Protein AF-A0A925V7R4-F1 (afdb_monomer)

Mean predicted aligned error: 18.96 Å

Sequence (229 aa):
MVDRDAELDADLDRADALRTGLAALGEPEPLRSDDLLRAEGTLRAFQGARRRRTKLRAAWMGSVSAVAAVLVLGWWSLSRVQVLSIEVSEGVLELQQDRLALGDAVPTGEWIDIAEGRACMRIAARDLCGERGTRLRFDASGGLELAHGRVRMDDGLRLTTVLGTIAADRGALDLEIDELGTVTVHEGSATLHGAATDTELGHGTHVLAPPQLGRQEGLDVDAVQPVLE

pLDDT: mean 71.7, std 17.2, range [34.28, 95.56]

Radius of gyration: 42.66 Å; Cα contacts (8 Å, |Δi|>4): 357; chains: 1; bounding box: 72×69×117 Å

Nearest PDB structures (foldseek):
  3c5o-assembly1_A  TM=2.473E-01  e=6.358E+00  Rhodopseudomonas palustris CGA009
  4pux-assembly1_A  TM=1.876E-01  e=4.648E+00  Acinetobacter baumannii AYE
  3c5o-assembly1_D  TM=2.150E-01  e=9.653E+00  Rhodopseudomonas palustris CGA009

Solvent-accessible surface area (backbone atoms only — not comparable to full-atom values): 12838 Å² total; per-residue (Å²): 134,80,66,63,66,62,57,51,52,55,50,50,54,52,51,49,53,51,51,52,55,55,64,70,66,55,80,80,75,80,79,51,71,69,58,53,53,51,53,53,52,52,51,54,51,52,55,56,54,53,60,55,58,51,54,56,50,51,53,51,52,49,51,54,51,50,52,50,50,50,49,52,53,48,49,56,53,52,69,70,57,69,74,69,68,32,27,30,72,38,52,43,42,35,44,93,88,46,74,45,50,68,67,35,75,62,69,65,70,46,70,34,37,24,77,53,66,53,28,28,33,31,48,87,92,35,50,38,32,33,32,51,68,15,31,36,30,32,40,90,87,71,45,36,35,45,70,28,32,37,38,37,35,34,57,84,50,53,40,34,41,98,68,30,38,36,32,39,74,56,51,52,27,30,35,31,30,43,92,82,47,37,38,32,28,77,38,48,34,30,39,34,46,35,95,87,53,76,42,83,43,54,68,45,78,44,83,50,77,69,82,76,80,78,78,92,73,89,78,95,71,94,73,91,74,85,86,80,133

Structure (mmCIF, N/CA/C/O backbone):
data_AF-A0A925V7R4-F1
#
_entry.id   AF-A0A925V7R4-F1
#
loop_
_atom_site.group_PDB
_atom_site.id
_atom_site.type_symbol
_atom_site.label_atom_id
_atom_site.label_alt_id
_atom_site.label_comp_id
_atom_site.label_asym_id
_atom_site.label_entity_id
_atom_site.label_seq_id
_atom_site.pdbx_PDB_ins_code
_atom_site.Cartn_x
_atom_site.Cartn_y
_atom_site.Cartn_z
_atom_site.occupancy
_atom_site.B_iso_or_equiv
_atom_site.auth_seq_id
_atom_site.auth_comp_id
_atom_site.auth_asym_id
_atom_site.auth_atom_id
_atom_site.pdbx_PDB_model_num
ATOM 1 N N . MET A 1 1 ? 45.892 -50.737 -69.569 1.00 54.31 1 MET A N 1
ATOM 2 C CA . MET A 1 1 ? 47.148 -49.991 -69.770 1.00 54.31 1 MET A CA 1
ATOM 3 C C . MET A 1 1 ? 46.795 -48.879 -70.733 1.00 54.31 1 MET A C 1
ATOM 5 O O . MET A 1 1 ? 46.516 -49.187 -71.880 1.00 54.31 1 MET A O 1
ATOM 9 N N . VAL A 1 2 ? 46.595 -47.659 -70.233 1.00 53.38 2 VAL A N 1
ATOM 10 C CA . VAL A 1 2 ? 46.318 -46.498 -71.092 1.00 53.38 2 VAL A CA 1
ATOM 11 C C . VAL A 1 2 ? 47.667 -46.010 -71.609 1.00 53.38 2 VAL A C 1
ATOM 13 O O . VAL A 1 2 ? 48.612 -45.925 -70.823 1.00 53.38 2 VAL A O 1
ATOM 16 N N . ASP A 1 3 ? 47.751 -45.807 -72.922 1.00 61.59 3 ASP A N 1
ATOM 17 C CA . ASP A 1 3 ? 48.968 -45.458 -73.656 1.00 61.59 3 ASP A CA 1
ATOM 18 C C . ASP A 1 3 ? 49.400 -44.040 -73.271 1.00 61.59 3 ASP A C 1
ATOM 20 O O . ASP A 1 3 ? 48.934 -43.041 -73.815 1.00 61.59 3 ASP A O 1
ATOM 24 N N . ARG A 1 4 ? 50.234 -43.965 -72.234 1.00 61.88 4 ARG A N 1
ATOM 25 C CA . ARG A 1 4 ? 50.684 -42.723 -71.592 1.00 61.88 4 ARG A CA 1
ATOM 26 C C . ARG A 1 4 ? 51.437 -41.804 -72.557 1.00 61.88 4 ARG A C 1
ATOM 28 O O . ARG A 1 4 ? 51.489 -40.599 -72.334 1.00 61.88 4 ARG A O 1
ATOM 35 N N . ASP A 1 5 ? 51.958 -42.377 -73.633 1.00 66.94 5 ASP A N 1
ATOM 36 C CA . ASP A 1 5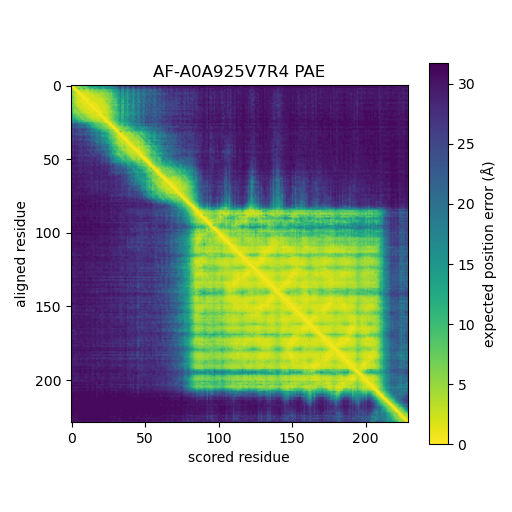 ? 52.672 -41.658 -74.679 1.00 66.94 5 ASP A CA 1
ATOM 37 C C . ASP A 1 5 ? 51.700 -40.849 -75.561 1.00 66.94 5 ASP A C 1
ATOM 39 O O . ASP A 1 5 ? 51.992 -39.710 -75.908 1.00 66.94 5 ASP A O 1
ATOM 43 N N . ALA A 1 6 ? 50.480 -41.348 -75.806 1.00 70.31 6 ALA A N 1
ATOM 44 C CA . ALA A 1 6 ? 49.476 -40.636 -76.604 1.00 70.31 6 ALA A CA 1
ATOM 45 C C . ALA A 1 6 ? 48.862 -39.425 -75.873 1.00 70.31 6 ALA A C 1
ATOM 47 O O . ALA A 1 6 ? 48.447 -38.454 -76.505 1.00 70.31 6 ALA A O 1
ATOM 48 N N . GLU A 1 7 ? 48.792 -39.473 -74.541 1.00 69.44 7 GLU A N 1
ATOM 49 C CA . GLU A 1 7 ? 48.304 -38.355 -73.722 1.00 69.44 7 GLU A CA 1
ATOM 50 C C . GLU A 1 7 ? 49.362 -37.245 -73.610 1.00 69.44 7 GLU A C 1
ATOM 52 O O . GLU A 1 7 ? 49.024 -36.062 -73.657 1.00 69.44 7 GLU A O 1
ATOM 57 N N . LEU A 1 8 ? 50.646 -37.621 -73.553 1.00 75.25 8 LEU A N 1
ATOM 58 C CA . LEU A 1 8 ? 51.758 -36.674 -73.518 1.00 75.25 8 LEU A CA 1
ATOM 59 C C . LEU A 1 8 ? 51.904 -35.904 -74.838 1.00 75.25 8 LEU A C 1
ATOM 61 O O . LEU A 1 8 ? 52.101 -34.688 -74.810 1.00 75.25 8 LEU A O 1
ATOM 65 N N . ASP A 1 9 ? 51.749 -36.579 -75.978 1.00 80.19 9 ASP A N 1
ATOM 66 C CA . ASP A 1 9 ? 51.808 -35.932 -77.294 1.00 80.19 9 ASP A CA 1
ATOM 67 C C . ASP A 1 9 ? 50.653 -34.931 -77.484 1.00 80.19 9 ASP A C 1
ATOM 69 O O . ASP A 1 9 ? 50.863 -33.804 -77.935 1.00 80.19 9 ASP A O 1
ATOM 73 N N . ALA A 1 10 ? 49.441 -35.281 -77.035 1.00 74.38 10 ALA A N 1
ATOM 74 C CA . ALA A 1 10 ? 48.281 -34.392 -77.115 1.00 74.38 10 ALA A CA 1
ATOM 75 C C . ALA A 1 10 ? 48.423 -33.123 -76.251 1.00 74.38 10 ALA A C 1
ATOM 77 O O . ALA A 1 10 ? 47.910 -32.058 -76.615 1.00 74.38 10 ALA A O 1
ATOM 78 N N . ASP A 1 11 ? 49.103 -33.216 -75.107 1.00 78.38 11 ASP A N 1
ATOM 79 C CA . ASP A 1 11 ? 49.365 -32.063 -74.243 1.00 78.38 11 ASP A CA 1
ATOM 80 C C . ASP A 1 11 ? 50.496 -31.175 -74.777 1.00 78.38 11 ASP A C 1
ATOM 82 O O . ASP A 1 11 ? 50.415 -29.948 -74.652 1.00 78.38 11 ASP A O 1
ATOM 86 N N . LEU A 1 12 ? 51.505 -31.760 -75.430 1.00 78.31 12 LEU A N 1
ATOM 87 C CA . LEU A 1 12 ? 52.562 -31.007 -76.107 1.00 78.31 12 LEU A CA 1
ATOM 88 C C . LEU A 1 12 ? 52.014 -30.215 -77.299 1.00 78.31 12 LEU A C 1
ATOM 90 O O . LEU A 1 12 ? 52.288 -29.018 -77.399 1.00 78.31 1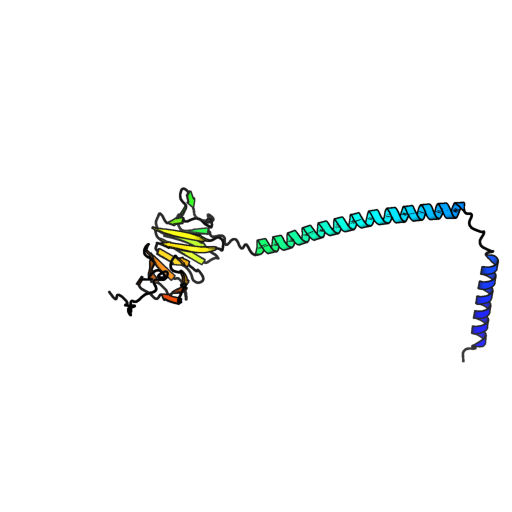2 LEU A O 1
ATOM 94 N N . ASP A 1 13 ? 51.155 -30.820 -78.120 1.00 81.25 13 ASP A N 1
ATOM 95 C CA . ASP A 1 13 ? 50.493 -30.130 -79.235 1.00 81.25 13 ASP A CA 1
ATOM 96 C C . ASP A 1 13 ? 49.614 -28.966 -78.749 1.00 81.25 13 ASP A C 1
ATOM 98 O O . ASP A 1 13 ? 49.559 -27.891 -79.356 1.00 81.25 13 ASP A O 1
ATOM 102 N N . ARG A 1 14 ? 48.942 -29.145 -77.605 1.00 77.12 14 ARG A N 1
ATOM 103 C CA . ARG A 1 14 ? 48.102 -28.106 -76.998 1.00 77.12 14 ARG A CA 1
ATOM 104 C C . ARG A 1 14 ? 48.943 -26.960 -76.427 1.00 77.12 14 ARG A C 1
ATOM 106 O O . ARG A 1 14 ? 48.551 -25.798 -76.553 1.00 77.12 14 ARG A O 1
ATOM 113 N N . ALA A 1 15 ? 50.096 -27.263 -75.830 1.00 74.19 15 ALA A N 1
ATOM 114 C CA . ALA A 1 15 ? 51.036 -26.257 -75.345 1.00 74.19 15 ALA A CA 1
ATOM 115 C C . ALA A 1 15 ? 51.650 -25.448 -76.496 1.00 74.19 15 ALA A C 1
ATOM 117 O O . ALA A 1 15 ? 51.766 -24.223 -76.388 1.00 74.19 15 ALA A O 1
ATOM 118 N N . ASP A 1 16 ? 51.982 -26.101 -77.610 1.00 79.12 16 ASP A N 1
ATOM 119 C CA . ASP A 1 16 ? 52.568 -25.421 -78.763 1.00 79.12 16 ASP A CA 1
ATOM 120 C C . ASP A 1 16 ? 51.531 -24.544 -79.479 1.00 79.12 16 ASP A C 1
ATOM 122 O O . ASP A 1 16 ? 51.807 -23.381 -79.771 1.00 79.12 16 ASP A O 1
ATOM 126 N N . ALA A 1 17 ? 50.281 -25.007 -79.607 1.00 72.88 17 ALA A N 1
ATOM 127 C CA . ALA A 1 17 ? 49.178 -24.189 -80.115 1.00 72.88 17 ALA A CA 1
ATOM 128 C C . ALA A 1 17 ? 48.929 -22.924 -79.265 1.00 72.88 17 ALA A C 1
ATOM 130 O O . ALA A 1 17 ? 48.697 -21.840 -79.809 1.00 72.88 17 ALA A O 1
ATOM 131 N N . LEU A 1 18 ? 49.021 -23.029 -77.932 1.00 70.75 18 LEU A N 1
ATOM 132 C CA . LEU A 1 18 ? 48.919 -21.876 -77.028 1.00 70.75 18 LEU A CA 1
ATOM 133 C C . LEU A 1 18 ? 50.101 -20.918 -77.194 1.00 70.75 18 LEU A C 1
ATOM 135 O O . LEU A 1 18 ? 49.909 -19.701 -77.222 1.00 70.75 18 LEU A O 1
ATOM 139 N N . ARG A 1 19 ? 51.315 -21.451 -77.344 1.00 71.94 19 ARG A N 1
ATOM 140 C CA . ARG A 1 19 ? 52.530 -20.660 -77.555 1.00 71.94 19 ARG A CA 1
ATOM 141 C C . ARG A 1 19 ? 52.496 -19.918 -78.892 1.00 71.94 19 ARG A C 1
ATOM 143 O O . ARG A 1 19 ? 52.836 -18.737 -78.933 1.00 71.94 19 ARG A O 1
ATOM 150 N N . THR A 1 20 ? 52.048 -20.562 -79.967 1.00 73.69 20 THR A N 1
ATOM 151 C CA . THR A 1 20 ? 51.865 -19.916 -81.274 1.00 73.69 20 THR A CA 1
ATOM 152 C C . THR A 1 20 ? 50.747 -18.871 -81.228 1.00 73.69 20 THR A C 1
ATOM 154 O O . THR A 1 20 ? 50.919 -17.780 -81.768 1.00 73.69 20 THR A O 1
ATOM 157 N N . GLY A 1 21 ? 49.641 -19.148 -80.525 1.00 61.84 21 GLY A N 1
ATOM 158 C CA . GLY A 1 21 ? 48.560 -18.182 -80.302 1.00 61.84 21 GLY A CA 1
ATOM 159 C C . GLY A 1 21 ? 49.012 -16.937 -79.528 1.00 61.84 21 GLY A C 1
ATOM 160 O O . GLY A 1 21 ? 48.639 -15.825 -79.888 1.00 61.84 21 GLY A O 1
ATOM 161 N N . LEU A 1 22 ? 49.875 -17.103 -78.520 1.00 62.47 22 LEU A N 1
ATOM 162 C CA . LEU A 1 22 ? 50.489 -16.002 -77.768 1.00 62.47 22 LEU A CA 1
ATOM 163 C C . LEU A 1 22 ? 51.500 -15.205 -78.600 1.00 62.47 22 LEU A C 1
ATOM 165 O O . LEU A 1 22 ? 51.515 -13.981 -78.518 1.00 62.47 22 LEU A O 1
ATOM 169 N N . ALA A 1 23 ? 52.305 -15.866 -79.435 1.00 64.50 23 ALA A N 1
ATOM 170 C CA . ALA A 1 23 ? 53.240 -15.184 -80.331 1.00 64.50 23 ALA A CA 1
ATOM 171 C C . ALA A 1 23 ? 52.521 -14.371 -81.428 1.00 64.50 23 ALA A C 1
ATOM 173 O O . ALA A 1 23 ? 53.020 -13.332 -81.855 1.00 64.50 23 ALA A O 1
ATOM 174 N N . ALA A 1 24 ? 51.330 -14.809 -81.854 1.00 61.78 24 ALA A N 1
ATOM 175 C CA . ALA A 1 24 ? 50.497 -14.097 -82.823 1.00 61.78 24 ALA A CA 1
ATOM 176 C C . ALA A 1 24 ? 49.807 -12.844 -82.249 1.00 61.78 24 ALA A C 1
ATOM 178 O O . ALA A 1 24 ? 49.382 -11.986 -83.021 1.00 61.78 24 ALA A O 1
ATOM 179 N N . LEU A 1 25 ? 49.709 -12.709 -80.918 1.00 58.12 25 LEU A N 1
ATOM 180 C CA . LEU A 1 25 ? 49.104 -11.542 -80.260 1.00 58.12 25 LEU A CA 1
ATOM 181 C C . LEU A 1 25 ? 50.006 -10.294 -80.261 1.00 58.12 25 LEU A C 1
ATOM 183 O O . LEU A 1 25 ? 49.546 -9.230 -79.851 1.00 58.12 25 LEU A O 1
ATOM 187 N N . GLY A 1 26 ? 51.238 -10.403 -80.775 1.00 60.66 26 GLY A N 1
ATOM 188 C CA . GLY A 1 26 ? 52.190 -9.296 -80.867 1.00 60.66 26 GLY A CA 1
ATOM 189 C C . GLY A 1 26 ? 52.658 -8.791 -79.500 1.00 60.66 26 GLY A C 1
ATOM 190 O O . GLY A 1 26 ? 52.106 -9.130 -78.453 1.00 60.66 26 GLY A O 1
ATOM 191 N N . GLU A 1 27 ? 53.710 -7.974 -79.487 1.00 55.53 27 GLU A N 1
ATOM 192 C CA . GLU A 1 27 ? 54.055 -7.239 -78.271 1.00 55.53 27 GLU A CA 1
ATOM 193 C C . GLU A 1 27 ? 52.970 -6.181 -78.008 1.00 55.53 27 GLU A C 1
ATOM 195 O O . GLU A 1 27 ? 52.579 -5.476 -78.945 1.00 55.53 27 GLU A O 1
ATOM 200 N N . PRO A 1 28 ? 52.451 -6.059 -76.770 1.00 56.94 28 PRO A N 1
ATOM 201 C CA . PRO A 1 28 ? 51.457 -5.044 -76.459 1.00 56.94 28 PRO A CA 1
ATOM 202 C C . PRO A 1 28 ? 52.050 -3.664 -76.741 1.00 56.94 28 PRO A C 1
ATOM 204 O O . PRO A 1 28 ? 53.098 -3.306 -76.199 1.00 56.94 28 PRO A O 1
ATOM 207 N N . GLU A 1 29 ? 51.377 -2.899 -77.601 1.00 56.47 29 GLU A N 1
ATOM 208 C CA . GLU A 1 29 ? 51.783 -1.542 -77.956 1.00 56.47 29 GLU A CA 1
ATOM 209 C C . GLU A 1 29 ? 51.977 -0.722 -76.666 1.00 56.47 29 GLU A C 1
ATOM 211 O O . GLU A 1 29 ? 51.106 -0.756 -75.785 1.00 56.47 29 GLU A O 1
ATOM 216 N N . PRO A 1 30 ? 53.122 -0.032 -76.487 1.00 55.16 30 PRO A N 1
ATOM 217 C CA . PRO A 1 30 ? 53.403 0.681 -75.252 1.00 55.16 30 PRO A CA 1
ATOM 218 C C . PRO A 1 30 ? 52.311 1.723 -75.007 1.00 55.16 30 PRO A C 1
ATOM 220 O O . PRO A 1 30 ? 52.107 2.640 -75.805 1.00 55.16 30 PRO A O 1
ATOM 223 N N . LEU A 1 31 ? 51.602 1.559 -73.888 1.00 53.62 31 LEU A N 1
ATOM 224 C CA . LEU A 1 31 ? 50.536 2.457 -73.458 1.00 53.62 31 LEU A CA 1
ATOM 225 C C . LEU A 1 31 ? 51.065 3.892 -73.428 1.00 53.62 31 LEU A C 1
ATOM 227 O O . LEU A 1 31 ? 52.027 4.203 -72.719 1.00 53.62 31 LEU A O 1
ATOM 231 N N . ARG A 1 32 ? 50.435 4.772 -74.210 1.00 61.72 32 ARG A N 1
ATOM 232 C CA . ARG A 1 32 ? 50.803 6.187 -74.270 1.00 61.72 32 ARG A CA 1
ATOM 233 C C . ARG A 1 32 ? 50.613 6.817 -72.889 1.00 61.72 32 ARG A C 1
ATOM 235 O O . ARG A 1 32 ? 49.635 6.543 -72.194 1.00 61.72 32 ARG A O 1
ATOM 242 N N . SER A 1 33 ? 51.546 7.681 -72.494 1.00 59.84 33 SER A N 1
ATOM 243 C CA . SER A 1 33 ? 51.553 8.363 -71.187 1.00 59.84 33 SER A CA 1
ATOM 244 C C . SER A 1 33 ? 50.232 9.066 -70.866 1.00 59.84 33 SER A C 1
ATOM 246 O O . SER A 1 33 ? 49.813 9.119 -69.710 1.00 59.84 33 SER A O 1
ATOM 248 N N . ASP A 1 34 ? 49.549 9.559 -71.896 1.00 64.31 34 ASP A N 1
ATOM 249 C CA . ASP A 1 34 ? 48.284 10.279 -71.769 1.00 64.31 34 ASP A CA 1
ATOM 250 C C . ASP A 1 34 ? 47.125 9.356 -71.360 1.00 64.31 34 ASP A C 1
ATOM 252 O O . ASP A 1 34 ? 46.235 9.769 -70.610 1.00 64.31 34 ASP A O 1
ATOM 256 N N . ASP A 1 35 ? 47.163 8.087 -71.775 1.00 57.34 35 ASP A N 1
ATOM 257 C CA . ASP A 1 35 ? 46.168 7.079 -71.403 1.00 57.34 35 ASP A CA 1
ATOM 258 C C . ASP A 1 35 ? 46.389 6.583 -69.968 1.00 57.34 35 ASP A C 1
ATOM 260 O O . ASP A 1 35 ? 45.424 6.372 -69.227 1.00 57.34 35 ASP A O 1
ATOM 264 N N . LEU A 1 36 ? 47.652 6.509 -69.527 1.00 56.25 36 LEU A N 1
ATOM 265 C CA . LEU A 1 36 ? 48.006 6.228 -68.132 1.00 56.25 36 LEU A CA 1
ATOM 266 C C . LEU A 1 36 ? 47.516 7.339 -67.192 1.00 56.25 36 LEU A C 1
ATOM 268 O O . LEU A 1 36 ? 46.878 7.048 -66.180 1.00 56.25 36 LEU A O 1
ATOM 272 N N . LEU A 1 37 ? 47.721 8.609 -67.553 1.00 56.78 37 LEU A N 1
ATOM 273 C CA . LEU A 1 37 ? 47.267 9.753 -66.753 1.00 56.78 37 LEU A CA 1
ATOM 274 C C . LEU A 1 37 ? 45.732 9.837 -66.669 1.00 56.78 37 LEU A C 1
ATOM 276 O O . LEU A 1 37 ? 45.179 10.150 -65.608 1.00 56.78 37 LEU A O 1
ATOM 280 N N . ARG A 1 38 ? 45.015 9.498 -67.751 1.00 59.62 38 ARG A N 1
ATOM 281 C CA . ARG A 1 38 ? 43.542 9.398 -67.747 1.00 59.62 38 ARG A CA 1
ATOM 282 C C . ARG A 1 38 ? 43.035 8.244 -66.882 1.00 59.62 38 ARG A C 1
ATOM 284 O O . ARG A 1 38 ? 42.079 8.423 -66.117 1.00 59.62 38 ARG A O 1
ATOM 291 N N . ALA A 1 39 ? 43.662 7.074 -66.970 1.00 57.00 39 ALA A N 1
ATOM 292 C CA . ALA A 1 39 ? 43.308 5.915 -66.154 1.00 57.00 39 ALA A CA 1
ATOM 293 C C . ALA A 1 39 ? 43.543 6.184 -64.655 1.00 57.00 39 ALA A C 1
ATOM 295 O O . ALA A 1 39 ? 42.700 5.863 -63.816 1.00 57.00 39 ALA A O 1
ATOM 296 N N . GLU A 1 40 ? 44.632 6.870 -64.304 1.00 59.69 40 GLU A N 1
ATOM 297 C CA . GLU A 1 40 ? 44.939 7.225 -62.916 1.00 59.69 40 GLU A CA 1
ATOM 298 C C . GLU A 1 40 ? 43.969 8.284 -62.354 1.00 59.69 40 GLU A C 1
ATOM 300 O O . GLU A 1 40 ? 43.517 8.192 -61.205 1.00 59.69 40 GLU A O 1
ATOM 305 N N . GLY A 1 41 ? 43.571 9.257 -63.183 1.00 60.94 41 GLY A N 1
ATOM 306 C CA . GLY A 1 41 ? 42.561 10.261 -62.838 1.00 60.94 41 GLY A CA 1
ATOM 307 C C . GLY A 1 41 ? 41.178 9.654 -62.569 1.00 60.94 41 GLY A C 1
ATOM 308 O O . GLY A 1 41 ? 40.518 10.005 -61.585 1.00 60.94 41 GLY A O 1
ATOM 309 N N . THR A 1 42 ? 40.754 8.690 -63.390 1.00 55.78 42 THR A N 1
ATOM 310 C CA . THR A 1 42 ? 39.470 7.989 -63.208 1.00 55.78 42 THR A CA 1
ATOM 311 C C . THR A 1 42 ? 39.479 7.056 -61.990 1.00 55.78 42 THR A C 1
ATOM 313 O O . THR A 1 42 ? 38.506 7.040 -61.230 1.00 55.78 42 THR A O 1
ATOM 316 N N . LEU A 1 43 ? 40.591 6.367 -61.707 1.00 53.84 43 LEU A N 1
ATOM 317 C CA . LEU A 1 43 ? 40.761 5.553 -60.494 1.00 53.84 43 LEU A CA 1
ATOM 318 C C . LEU A 1 43 ? 40.669 6.385 -59.206 1.00 53.84 43 LEU A C 1
ATOM 320 O O . LEU A 1 43 ? 39.961 5.994 -58.271 1.00 53.84 43 LEU A O 1
ATOM 324 N N . ARG A 1 44 ? 41.312 7.562 -59.155 1.00 57.78 44 ARG A N 1
ATOM 325 C CA . ARG A 1 44 ? 41.214 8.473 -57.996 1.00 57.78 44 ARG A CA 1
ATOM 326 C C . ARG A 1 44 ? 39.789 9.006 -57.801 1.00 57.78 44 ARG A C 1
ATOM 328 O O . ARG A 1 44 ? 39.314 9.067 -56.663 1.00 57.78 44 ARG A O 1
ATOM 335 N N . ALA A 1 45 ? 39.071 9.312 -58.884 1.00 55.72 45 ALA A N 1
ATOM 336 C CA . ALA A 1 45 ? 37.675 9.750 -58.823 1.00 55.72 45 ALA A CA 1
ATOM 337 C C . ALA A 1 45 ? 36.735 8.651 -58.281 1.00 55.72 45 ALA A C 1
ATOM 339 O O . ALA A 1 45 ? 35.906 8.915 -57.402 1.00 55.72 45 ALA A O 1
ATOM 340 N N . PHE A 1 46 ? 36.907 7.397 -58.718 1.00 55.59 46 PHE A N 1
ATOM 341 C CA . PHE A 1 46 ? 36.123 6.261 -58.218 1.00 55.59 46 PHE A CA 1
ATOM 342 C C . PHE A 1 46 ? 36.420 5.933 -56.746 1.00 55.59 46 PHE A C 1
ATOM 344 O O . PHE A 1 46 ? 35.493 5.671 -55.971 1.00 55.59 46 PHE A O 1
ATOM 351 N N . GLN A 1 47 ? 37.683 6.001 -56.314 1.00 56.22 47 GLN A N 1
ATOM 352 C CA . GLN A 1 47 ? 38.050 5.787 -54.908 1.00 56.22 47 GLN A CA 1
ATOM 353 C C . GLN A 1 47 ? 37.494 6.890 -53.988 1.00 56.22 47 GLN A C 1
ATOM 355 O O . GLN A 1 47 ? 37.007 6.595 -52.888 1.00 56.22 47 GLN A O 1
ATOM 360 N N . GLY A 1 48 ? 37.476 8.144 -54.454 1.00 50.03 48 GLY A N 1
ATOM 361 C CA . GLY A 1 48 ? 36.847 9.268 -53.753 1.00 50.03 48 GLY A CA 1
ATOM 362 C C . GLY A 1 48 ? 35.328 9.112 -53.601 1.00 50.03 48 GLY A C 1
ATOM 363 O O . GLY A 1 48 ? 34.784 9.333 -52.514 1.00 50.03 48 GLY A O 1
ATOM 364 N N . ALA A 1 49 ? 34.640 8.649 -54.649 1.00 50.44 49 ALA A N 1
ATOM 365 C CA . ALA A 1 49 ? 33.200 8.385 -54.618 1.00 50.44 49 ALA A CA 1
ATOM 366 C C . ALA A 1 49 ? 32.830 7.202 -53.696 1.00 50.44 49 ALA A C 1
ATOM 368 O O . ALA A 1 49 ? 31.818 7.251 -52.986 1.00 50.44 49 ALA A O 1
ATOM 369 N N . ARG A 1 50 ? 33.675 6.162 -53.635 1.00 47.81 50 ARG A N 1
ATOM 370 C CA . ARG A 1 50 ? 33.457 4.975 -52.788 1.00 47.81 50 ARG A CA 1
ATOM 371 C C . ARG A 1 50 ? 33.568 5.296 -51.291 1.00 47.81 50 ARG A C 1
ATOM 373 O O . ARG A 1 50 ? 32.744 4.818 -50.514 1.00 47.81 50 ARG A O 1
ATOM 380 N N . ARG A 1 51 ? 34.500 6.175 -50.888 1.00 51.34 51 ARG A N 1
ATOM 381 C CA . ARG A 1 51 ? 34.653 6.632 -49.486 1.00 51.34 51 ARG A CA 1
ATOM 382 C C . ARG A 1 51 ? 33.493 7.502 -48.983 1.00 51.34 51 ARG A C 1
ATOM 384 O O . ARG A 1 51 ? 33.220 7.502 -47.785 1.00 51.34 51 ARG A O 1
ATOM 391 N N . ARG A 1 52 ? 32.796 8.235 -49.862 1.00 50.72 52 ARG A N 1
ATOM 392 C CA . ARG A 1 52 ? 31.623 9.046 -49.468 1.00 50.72 52 ARG A CA 1
ATOM 393 C C . ARG A 1 52 ? 30.370 8.191 -49.239 1.00 50.72 52 ARG A C 1
ATOM 395 O O . ARG A 1 52 ? 29.627 8.451 -48.298 1.00 50.72 52 ARG A O 1
ATOM 402 N N . ARG A 1 53 ? 30.162 7.131 -50.033 1.00 50.88 53 ARG A N 1
ATOM 403 C CA . ARG A 1 53 ? 28.990 6.239 -49.899 1.00 50.88 53 ARG A CA 1
ATOM 404 C C . ARG A 1 53 ? 29.039 5.319 -48.670 1.00 50.88 53 ARG A C 1
ATOM 406 O O . ARG A 1 53 ? 27.986 5.004 -48.123 1.00 50.88 53 ARG A O 1
ATOM 413 N N . THR A 1 54 ? 30.219 4.908 -48.202 1.00 46.38 54 THR A N 1
ATOM 414 C CA . THR A 1 54 ? 30.346 4.055 -47.002 1.00 46.38 54 THR A CA 1
ATOM 415 C C . THR A 1 54 ? 30.114 4.820 -45.699 1.00 46.38 54 THR A C 1
ATOM 417 O O . THR A 1 54 ? 29.468 4.289 -44.799 1.00 46.38 54 THR A O 1
ATOM 420 N N . LYS A 1 55 ? 30.545 6.086 -45.612 1.00 46.47 55 LYS A N 1
ATOM 421 C CA . LYS A 1 55 ? 30.312 6.934 -44.427 1.00 46.47 55 LYS A CA 1
ATOM 422 C C . LYS A 1 55 ? 28.828 7.228 -44.190 1.00 46.47 55 LYS A C 1
ATOM 424 O O . LYS A 1 55 ? 28.371 7.158 -43.056 1.00 46.47 55 LYS A O 1
ATOM 429 N N . LEU A 1 56 ? 28.068 7.481 -45.258 1.00 50.38 56 LEU A N 1
ATOM 430 C CA . LEU A 1 56 ? 26.620 7.708 -45.176 1.00 50.38 56 LEU A CA 1
ATOM 431 C C . LEU A 1 56 ? 25.853 6.463 -44.702 1.00 50.38 56 LEU A C 1
ATOM 433 O O . LEU A 1 56 ? 24.938 6.587 -43.895 1.00 50.38 56 LEU A O 1
ATOM 437 N N . ARG A 1 57 ? 26.252 5.264 -45.149 1.00 51.03 57 ARG A N 1
ATOM 438 C CA . ARG A 1 57 ? 25.632 4.002 -44.706 1.00 51.03 57 ARG A CA 1
ATOM 439 C C . ARG A 1 57 ? 25.986 3.641 -43.262 1.00 51.03 57 ARG A C 1
ATOM 441 O O . ARG A 1 57 ? 25.108 3.193 -42.537 1.00 51.03 57 ARG A O 1
ATOM 448 N N . ALA A 1 58 ? 27.226 3.875 -42.831 1.00 51.44 58 ALA A N 1
ATOM 449 C CA . ALA A 1 58 ? 27.638 3.632 -41.448 1.00 51.44 58 ALA A CA 1
ATOM 450 C C . ALA A 1 58 ? 26.933 4.575 -40.456 1.00 51.44 58 ALA A C 1
ATOM 452 O O . ALA A 1 58 ? 26.504 4.131 -39.397 1.00 51.44 58 ALA A O 1
ATOM 453 N N . ALA A 1 59 ? 26.745 5.849 -40.822 1.00 54.25 59 ALA A N 1
ATOM 454 C CA . ALA A 1 59 ? 25.994 6.802 -40.004 1.00 54.25 59 ALA A CA 1
ATOM 455 C C . ALA A 1 59 ? 24.509 6.413 -39.875 1.00 54.25 59 ALA A C 1
ATOM 457 O O . ALA A 1 59 ? 23.956 6.476 -38.781 1.00 54.25 59 ALA A O 1
ATOM 458 N N . TRP A 1 60 ? 23.889 5.945 -40.965 1.00 52.78 60 TRP A N 1
ATOM 459 C CA . TRP A 1 60 ? 22.510 5.443 -40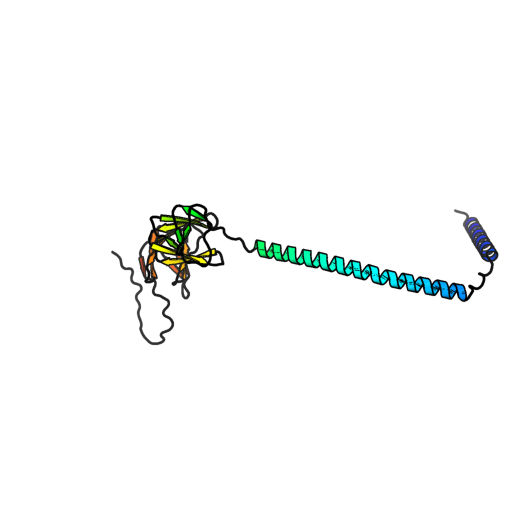.956 1.00 52.78 60 TRP A CA 1
ATOM 460 C C . TRP A 1 60 ? 22.343 4.148 -40.152 1.00 52.78 60 TRP A C 1
ATOM 462 O O . TRP A 1 60 ? 21.378 4.002 -39.413 1.00 52.78 60 TRP A O 1
ATOM 472 N N . MET A 1 61 ? 23.281 3.203 -40.258 1.00 52.72 61 MET A N 1
ATOM 473 C CA . MET A 1 61 ? 23.238 1.984 -39.440 1.00 52.72 61 MET A CA 1
ATOM 474 C C . MET A 1 61 ? 23.493 2.283 -37.956 1.00 52.72 61 MET A C 1
ATOM 476 O O . MET A 1 61 ? 22.862 1.674 -37.093 1.00 52.72 61 MET A O 1
ATOM 480 N N . GLY A 1 62 ? 24.365 3.250 -37.652 1.00 51.12 62 GLY A N 1
ATOM 481 C CA . GLY A 1 62 ? 24.622 3.711 -36.288 1.00 51.12 62 GLY A CA 1
ATOM 482 C C . GLY A 1 62 ? 23.408 4.389 -35.650 1.00 51.12 62 GLY A C 1
ATOM 483 O O . GLY A 1 62 ? 23.079 4.081 -34.507 1.00 51.12 62 GLY A O 1
ATOM 484 N N . SER A 1 63 ? 22.692 5.247 -36.386 1.00 55.06 63 SER A N 1
ATOM 485 C CA . SER A 1 63 ? 21.486 5.908 -35.872 1.00 55.06 63 SER A CA 1
ATOM 486 C C . SER A 1 63 ? 20.333 4.927 -35.652 1.00 55.06 63 SER A C 1
ATOM 488 O O . SER A 1 63 ? 19.700 4.973 -34.602 1.00 55.06 63 SER A O 1
ATOM 490 N N . VAL A 1 64 ? 20.100 3.990 -36.578 1.00 60.22 64 VAL A N 1
ATOM 491 C CA . VAL A 1 64 ? 19.052 2.963 -36.426 1.00 60.22 64 VAL A CA 1
ATOM 492 C C . VAL A 1 64 ? 19.349 2.044 -35.240 1.00 60.22 64 VAL A C 1
ATOM 494 O O . VAL A 1 64 ? 18.448 1.742 -34.464 1.00 60.22 64 VAL A O 1
ATOM 497 N N . SER A 1 65 ? 20.611 1.654 -35.046 1.00 58.41 65 SER A N 1
ATOM 498 C CA . SER A 1 65 ? 21.010 0.814 -33.908 1.00 58.41 65 SER A CA 1
ATOM 499 C C . SER A 1 65 ? 20.901 1.558 -32.576 1.00 58.41 65 SER A C 1
ATOM 501 O O . SER A 1 65 ? 20.475 0.971 -31.587 1.00 58.41 65 SER A O 1
ATOM 503 N N . ALA A 1 66 ? 21.228 2.854 -32.543 1.00 59.50 66 ALA A N 1
ATOM 504 C CA . ALA A 1 66 ? 21.058 3.683 -31.353 1.00 59.50 66 ALA A CA 1
ATOM 505 C C . ALA A 1 66 ? 19.576 3.869 -30.994 1.00 59.50 66 ALA A C 1
ATOM 507 O O . ALA A 1 66 ? 19.209 3.714 -29.835 1.00 59.50 66 ALA A O 1
ATOM 508 N N . VAL A 1 67 ? 18.710 4.124 -31.981 1.00 61.94 67 VAL A N 1
ATOM 509 C CA . VAL A 1 67 ? 17.256 4.219 -31.766 1.00 61.94 67 VAL A CA 1
ATOM 510 C C . VAL A 1 67 ? 16.685 2.876 -31.309 1.00 61.94 67 VAL A C 1
ATOM 512 O O . VAL A 1 67 ? 15.902 2.843 -30.367 1.00 61.94 67 VAL A O 1
ATOM 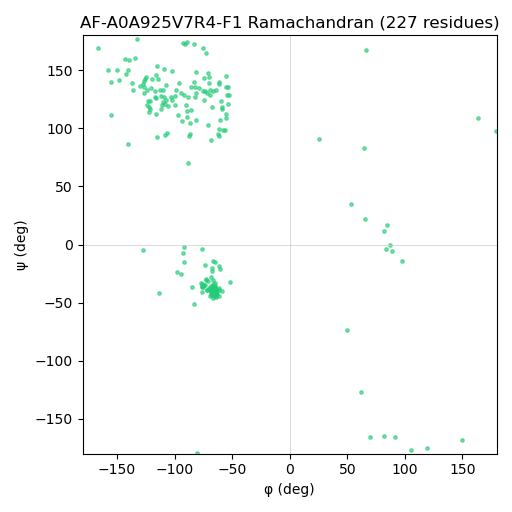515 N N . ALA A 1 68 ? 17.117 1.761 -31.903 1.00 64.50 68 ALA A N 1
ATOM 516 C CA . ALA A 1 68 ? 16.707 0.426 -31.475 1.00 64.50 68 ALA A CA 1
ATOM 517 C C . ALA A 1 68 ? 17.179 0.106 -30.047 1.00 64.50 68 ALA A C 1
ATOM 519 O O . ALA A 1 68 ? 16.402 -0.414 -29.254 1.00 64.50 68 ALA A O 1
ATOM 520 N N . ALA A 1 69 ? 18.413 0.462 -29.683 1.00 62.47 69 ALA A N 1
ATOM 521 C CA . ALA A 1 69 ? 18.927 0.277 -28.328 1.00 62.47 69 ALA A CA 1
ATOM 522 C C . ALA A 1 69 ? 18.183 1.149 -27.304 1.00 62.47 69 ALA A C 1
ATOM 524 O O . ALA A 1 69 ? 17.838 0.656 -26.235 1.00 62.47 69 ALA A O 1
ATOM 525 N N . VAL A 1 70 ? 17.871 2.408 -27.635 1.00 62.75 70 VAL A N 1
ATOM 526 C CA . VAL A 1 70 ? 17.055 3.295 -26.786 1.00 62.75 70 VAL A CA 1
ATOM 527 C C . VAL A 1 70 ? 15.625 2.775 -26.655 1.00 62.75 70 VAL A C 1
ATOM 529 O O . VAL A 1 70 ? 15.067 2.836 -25.568 1.00 62.75 70 VAL A O 1
ATOM 532 N N . LEU A 1 71 ? 15.041 2.208 -27.713 1.00 63.16 71 LEU A N 1
ATOM 533 C CA . LEU A 1 71 ? 13.718 1.585 -27.648 1.00 63.16 71 LEU A CA 1
ATOM 534 C C . LEU A 1 71 ? 13.724 0.308 -26.807 1.00 63.16 71 LEU A C 1
ATOM 536 O O . LEU A 1 71 ? 12.807 0.115 -26.023 1.00 63.16 71 LEU A O 1
ATOM 540 N N . VAL A 1 72 ? 14.750 -0.540 -26.914 1.00 62.16 72 VAL A N 1
ATOM 541 C CA . VAL A 1 72 ? 14.868 -1.763 -26.102 1.00 62.16 72 VAL A CA 1
ATOM 542 C C . VAL A 1 72 ? 15.129 -1.422 -24.635 1.00 62.16 72 VAL A C 1
ATOM 544 O O . VAL A 1 72 ? 14.476 -1.985 -23.761 1.00 62.16 72 VAL A O 1
ATOM 547 N N . LEU A 1 73 ? 16.026 -0.473 -24.351 1.00 56.41 73 LEU A N 1
ATOM 548 C CA . LEU A 1 73 ? 16.296 0.003 -22.990 1.00 56.41 73 LEU A CA 1
ATOM 549 C C . LEU A 1 73 ? 15.096 0.760 -22.406 1.00 56.41 73 LEU A C 1
ATOM 551 O O . LEU A 1 73 ? 14.763 0.565 -21.240 1.00 56.41 73 LEU A O 1
ATOM 555 N N . GLY A 1 74 ? 14.407 1.563 -23.217 1.00 56.12 74 GLY A N 1
ATOM 556 C CA . GLY A 1 74 ? 13.165 2.242 -22.853 1.00 56.12 74 GLY A CA 1
ATOM 557 C C . GLY A 1 74 ? 12.040 1.250 -22.568 1.00 56.12 74 GLY A C 1
ATOM 558 O O . GLY A 1 74 ? 11.383 1.352 -21.541 1.00 56.12 74 GLY A O 1
ATOM 559 N N . TRP A 1 75 ? 11.873 0.224 -23.402 1.00 51.66 75 TRP A N 1
ATOM 560 C CA . TRP A 1 75 ? 10.894 -0.843 -23.189 1.00 51.66 75 TRP A CA 1
ATOM 561 C C . TRP A 1 75 ? 11.192 -1.654 -21.925 1.00 51.66 75 TRP A C 1
ATOM 563 O O . TRP A 1 75 ? 10.283 -1.948 -21.150 1.00 51.66 75 TRP A O 1
ATOM 573 N N . TRP A 1 76 ? 12.463 -1.976 -21.664 1.00 49.59 76 TRP A N 1
ATOM 574 C CA . TRP A 1 76 ? 12.882 -2.628 -20.419 1.00 49.59 76 TRP A CA 1
ATOM 575 C C . TRP A 1 76 ? 12.667 -1.742 -19.187 1.00 49.59 76 TRP A C 1
ATOM 577 O O . TRP A 1 76 ? 12.295 -2.252 -18.133 1.00 49.59 76 TRP A O 1
ATOM 587 N N . SER A 1 77 ? 12.855 -0.427 -19.322 1.00 50.03 77 SER A N 1
ATOM 588 C CA . SER A 1 77 ? 12.559 0.549 -18.270 1.00 50.03 77 SER A CA 1
ATOM 589 C C . SER A 1 77 ? 11.058 0.640 -17.989 1.00 50.03 77 SER A C 1
ATOM 591 O O . SER A 1 77 ? 10.663 0.587 -16.830 1.00 50.03 77 SER A O 1
ATOM 593 N N . LEU A 1 78 ? 10.213 0.720 -19.024 1.00 47.88 78 LEU A N 1
ATOM 594 C CA . LEU A 1 78 ? 8.755 0.748 -18.862 1.00 47.88 78 LEU A CA 1
ATOM 595 C C . LEU A 1 78 ? 8.206 -0.571 -18.304 1.00 47.88 78 LEU A C 1
ATOM 597 O O . LEU A 1 78 ? 7.287 -0.549 -17.500 1.00 47.88 78 LEU A O 1
ATOM 601 N N . SER A 1 79 ? 8.801 -1.714 -18.657 1.00 41.78 79 SER A N 1
ATOM 602 C CA . SER A 1 79 ? 8.369 -3.026 -18.145 1.00 41.78 79 SER A CA 1
ATOM 603 C C . SER A 1 79 ? 8.637 -3.210 -16.645 1.00 41.78 79 SER A C 1
ATOM 605 O O . SER A 1 79 ? 8.031 -4.075 -16.020 1.00 41.78 79 SER A O 1
ATOM 607 N N . ARG A 1 80 ? 9.555 -2.422 -16.064 1.00 43.66 80 ARG A N 1
ATOM 608 C CA . ARG A 1 80 ? 9.826 -2.412 -14.616 1.00 43.66 80 ARG A CA 1
ATOM 609 C C . ARG A 1 80 ? 9.001 -1.386 -13.850 1.00 43.66 80 ARG A C 1
ATOM 611 O O . ARG A 1 80 ? 8.904 -1.499 -12.635 1.00 43.66 80 ARG A O 1
ATOM 618 N N . VAL A 1 81 ? 8.380 -0.436 -14.545 1.00 43.59 81 VAL A N 1
ATOM 619 C CA . VAL A 1 81 ? 7.306 0.381 -13.985 1.00 43.59 81 VAL A CA 1
ATOM 620 C C . VAL A 1 81 ? 6.009 -0.378 -14.244 1.00 43.59 81 VAL A C 1
ATOM 622 O O . VAL A 1 81 ? 5.198 -0.003 -15.086 1.00 43.59 81 VAL A O 1
ATOM 625 N N . GLN A 1 82 ? 5.816 -1.497 -13.543 1.00 45.81 82 GLN A N 1
ATOM 626 C CA . GLN A 1 82 ? 4.450 -1.938 -13.291 1.00 45.81 82 GLN A CA 1
ATOM 627 C C . GLN A 1 82 ? 3.827 -0.821 -12.461 1.00 45.81 82 GLN A C 1
ATOM 629 O O . GLN A 1 82 ? 4.029 -0.754 -11.253 1.00 45.81 82 GLN A O 1
ATOM 634 N N . VAL A 1 83 ? 3.141 0.106 -13.133 1.00 50.59 83 VAL A N 1
ATOM 635 C CA . VAL A 1 83 ? 2.175 0.976 -12.476 1.00 50.59 83 VAL A CA 1
ATOM 636 C C . VAL A 1 83 ? 1.144 0.006 -11.926 1.00 50.59 83 VAL A C 1
ATOM 638 O O . VAL A 1 83 ? 0.280 -0.474 -12.656 1.00 50.59 83 VAL A O 1
ATOM 641 N N . LEU A 1 84 ? 1.323 -0.394 -10.670 1.00 57.84 84 LEU A N 1
ATOM 642 C CA . LEU A 1 84 ? 0.276 -1.006 -9.880 1.00 57.84 84 LEU A CA 1
ATOM 643 C C . LEU A 1 84 ? -0.860 0.010 -9.909 1.00 57.84 84 LEU A C 1
ATOM 645 O O . LEU A 1 84 ? -0.789 1.038 -9.246 1.00 57.84 84 LEU A O 1
ATOM 649 N N . SER A 1 85 ? -1.836 -0.204 -10.790 1.00 64.50 85 SER A N 1
ATOM 650 C CA . SER A 1 85 ? -3.017 0.641 -10.859 1.00 64.50 85 SER A CA 1
ATOM 651 C C . SER A 1 85 ? -3.826 0.337 -9.610 1.00 64.50 85 SER A C 1
ATOM 653 O O . SER A 1 85 ? -4.425 -0.732 -9.487 1.00 64.50 85 SER A O 1
ATOM 655 N N . ILE A 1 86 ? -3.737 1.244 -8.645 1.00 75.94 86 ILE A N 1
ATOM 656 C CA . ILE A 1 86 ? -4.513 1.191 -7.416 1.00 75.94 86 ILE A CA 1
ATOM 657 C C . ILE A 1 86 ? -5.833 1.869 -7.732 1.00 75.94 86 ILE A C 1
ATOM 659 O O . ILE A 1 86 ? -5.856 3.049 -8.075 1.00 75.94 86 ILE A O 1
ATOM 663 N N . GLU A 1 87 ? -6.911 1.102 -7.675 1.00 83.19 87 GLU A N 1
ATOM 664 C CA . GLU A 1 87 ? -8.248 1.569 -8.035 1.00 83.19 87 GLU A CA 1
ATOM 665 C C . GLU A 1 87 ? -9.143 1.568 -6.803 1.00 83.19 87 GLU A C 1
ATOM 667 O O . GLU A 1 87 ? -9.083 0.644 -5.988 1.00 83.19 87 GLU A O 1
ATOM 672 N N . VAL A 1 88 ? -10.022 2.562 -6.689 1.00 77.69 88 VAL A N 1
ATOM 673 C CA . VAL A 1 88 ? -11.102 2.526 -5.696 1.00 77.69 88 VAL A CA 1
ATOM 674 C C . VAL A 1 88 ? -12.087 1.423 -6.082 1.00 77.69 88 VAL A C 1
ATOM 676 O O . VAL A 1 88 ? -12.686 1.474 -7.158 1.00 77.69 88 VAL A O 1
ATOM 679 N N . SER A 1 89 ? -12.250 0.414 -5.225 1.00 81.81 89 SER A N 1
ATOM 680 C CA . SER A 1 89 ? -13.176 -0.707 -5.434 1.00 81.81 89 SER A CA 1
ATOM 681 C C . SER A 1 89 ? -14.508 -0.531 -4.706 1.00 81.81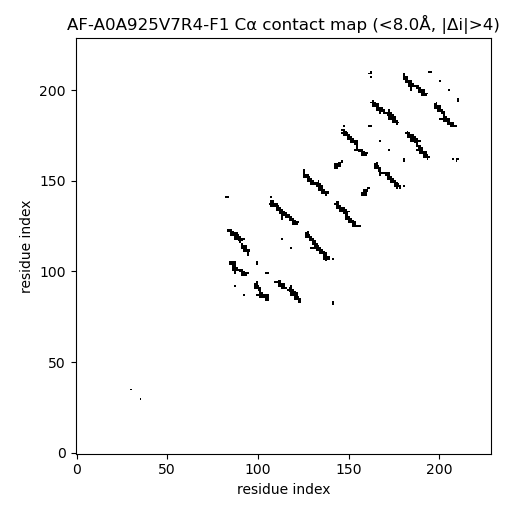 89 SER A C 1
ATOM 683 O O . SER A 1 89 ? -15.509 -1.093 -5.147 1.00 81.81 89 SER A O 1
ATOM 685 N N . GLU A 1 90 ? -14.546 0.269 -3.638 1.00 81.94 90 GLU A N 1
ATOM 686 C CA . GLU A 1 90 ? -15.766 0.597 -2.897 1.00 81.94 90 GLU A CA 1
ATOM 687 C C . GLU A 1 90 ? -15.600 1.907 -2.107 1.00 81.94 90 GLU A C 1
ATOM 689 O O . GLU A 1 90 ? -14.508 2.217 -1.633 1.00 81.94 90 GLU A O 1
ATOM 694 N N . GLY A 1 91 ? -16.691 2.648 -1.902 1.00 76.69 91 GLY A N 1
ATOM 695 C CA . GLY A 1 91 ? -16.717 3.834 -1.040 1.00 76.69 91 GLY A CA 1
ATOM 696 C C . GLY A 1 91 ? -16.207 5.116 -1.703 1.00 76.69 91 GLY A C 1
ATOM 697 O O . GLY A 1 91 ? -16.131 5.218 -2.927 1.00 76.69 91 GLY A O 1
ATOM 698 N N . VAL A 1 92 ? -15.925 6.119 -0.870 1.00 71.31 92 VAL A N 1
ATOM 699 C CA . VAL A 1 92 ? -15.429 7.440 -1.282 1.00 71.31 92 VAL A CA 1
ATOM 700 C C . VAL A 1 92 ? -14.158 7.741 -0.499 1.00 71.31 92 VAL A C 1
ATOM 702 O O . VAL A 1 92 ? -14.141 7.615 0.725 1.00 71.31 92 VAL A O 1
ATOM 705 N N . LEU A 1 93 ? -13.107 8.148 -1.207 1.00 72.31 93 LEU A N 1
ATOM 706 C CA . LEU A 1 93 ? -11.856 8.611 -0.609 1.00 72.31 93 LEU A CA 1
ATOM 707 C C . LEU A 1 93 ? -11.745 10.124 -0.788 1.00 72.31 93 LEU A C 1
ATOM 709 O O . LEU A 1 93 ? -12.043 10.638 -1.869 1.00 72.31 93 LEU A O 1
ATOM 713 N N . GLU A 1 94 ? -11.304 10.834 0.249 1.00 73.38 94 GLU A N 1
ATOM 714 C CA . GLU A 1 94 ? -11.029 12.267 0.160 1.00 73.38 94 GLU A CA 1
ATOM 715 C C . GLU A 1 94 ? -9.520 12.508 0.076 1.00 73.38 94 GLU A C 1
ATOM 717 O O . GLU A 1 94 ? -8.730 12.044 0.899 1.00 73.38 94 GLU A O 1
ATOM 722 N N . LEU A 1 95 ? -9.122 13.252 -0.950 1.00 73.94 95 LEU A N 1
ATOM 723 C CA . LEU A 1 95 ? -7.750 13.650 -1.211 1.00 73.94 95 LEU A CA 1
ATOM 724 C C . LEU A 1 95 ? -7.661 15.171 -1.091 1.00 73.94 95 LEU A C 1
ATOM 726 O O . LEU A 1 95 ? -7.911 15.880 -2.060 1.00 73.94 95 LEU A O 1
ATOM 730 N N . GLN A 1 96 ? -7.317 15.676 0.097 1.00 69.81 96 GLN A N 1
ATOM 731 C CA . GLN A 1 96 ? -7.297 17.105 0.462 1.00 69.81 96 GLN A CA 1
ATOM 732 C C . GLN A 1 96 ? -8.577 17.901 0.122 1.00 69.81 96 GLN A C 1
ATOM 734 O O . GLN A 1 96 ? -9.300 18.305 1.028 1.00 69.81 96 GLN A O 1
ATOM 739 N N . GLN A 1 97 ? -8.812 18.203 -1.159 1.00 61.78 97 GLN A N 1
ATOM 740 C CA . GLN A 1 97 ? -9.947 18.969 -1.687 1.00 61.78 97 GLN A CA 1
ATOM 741 C C . GLN A 1 97 ? -10.706 18.254 -2.819 1.00 61.78 97 GLN A C 1
ATOM 743 O O . GLN A 1 97 ? -11.738 18.764 -3.250 1.00 61.78 97 GLN A O 1
ATOM 748 N N . ASP A 1 98 ? -10.236 17.088 -3.270 1.00 71.81 98 ASP A N 1
ATOM 749 C CA . ASP A 1 98 ? -10.895 16.270 -4.288 1.00 71.81 98 ASP A CA 1
ATOM 750 C C . ASP A 1 98 ? -11.487 14.993 -3.681 1.00 71.81 98 ASP A C 1
ATOM 752 O O . ASP A 1 98 ? -11.008 14.461 -2.678 1.00 71.81 98 ASP A O 1
ATOM 756 N N . ARG A 1 99 ? -12.559 14.498 -4.304 1.00 73.50 99 ARG A N 1
ATOM 757 C CA . ARG A 1 99 ? -13.208 13.229 -3.954 1.00 73.50 99 ARG A CA 1
ATOM 758 C C . ARG A 1 99 ? -12.944 12.222 -5.059 1.00 73.50 99 ARG A C 1
ATOM 760 O O . ARG A 1 99 ? -13.308 12.480 -6.204 1.00 73.50 99 ARG A O 1
ATOM 767 N N . LEU A 1 100 ? -12.350 11.087 -4.705 1.00 74.44 100 LEU A N 1
ATOM 768 C CA . LEU A 1 100 ? -12.147 9.972 -5.626 1.00 74.44 100 LEU A CA 1
ATOM 769 C C . LEU A 1 100 ? -13.382 9.073 -5.588 1.00 74.44 100 LEU A C 1
ATOM 771 O O . LEU A 1 100 ? -13.835 8.651 -4.517 1.00 74.44 100 LEU A O 1
ATOM 775 N N . ALA A 1 101 ? -13.934 8.810 -6.765 1.00 73.31 101 ALA A N 1
ATOM 776 C CA . ALA A 1 101 ? -15.067 7.930 -6.967 1.00 73.31 101 ALA A CA 1
ATOM 777 C C . ALA A 1 101 ? -14.610 6.500 -7.292 1.00 73.31 101 ALA A C 1
ATOM 779 O O . ALA A 1 101 ? -13.433 6.201 -7.488 1.00 73.31 101 ALA A O 1
ATOM 780 N N . LEU A 1 102 ? -15.583 5.594 -7.358 1.00 75.69 102 LEU A N 1
ATOM 781 C CA . LEU A 1 102 ? -15.374 4.204 -7.746 1.00 75.69 102 LEU A CA 1
ATOM 782 C C . LEU A 1 102 ? -14.675 4.099 -9.114 1.00 75.69 102 LEU A C 1
ATOM 784 O O . LEU A 1 102 ? -15.160 4.647 -10.103 1.00 75.69 102 LEU A O 1
ATOM 788 N N . GLY A 1 103 ? -13.595 3.319 -9.173 1.00 71.62 103 GLY A N 1
ATOM 789 C CA . GLY A 1 103 ? -12.804 3.095 -10.384 1.00 71.62 103 GLY A CA 1
ATOM 790 C C . GLY A 1 103 ? -11.756 4.172 -10.671 1.00 71.62 103 GLY A C 1
ATOM 791 O O . GLY A 1 103 ? -10.977 4.003 -11.609 1.00 71.62 103 GLY A O 1
ATOM 792 N N . ASP A 1 104 ? -11.696 5.239 -9.871 1.00 77.75 104 ASP A N 1
ATOM 793 C CA . ASP A 1 104 ? -10.643 6.239 -10.009 1.00 77.75 104 ASP A CA 1
ATOM 794 C C . ASP A 1 104 ? -9.293 5.664 -9.573 1.00 77.75 104 ASP A C 1
ATOM 796 O O . ASP A 1 104 ? -9.190 4.863 -8.634 1.00 77.75 104 ASP A O 1
ATOM 800 N N . ALA A 1 105 ? -8.244 6.092 -10.274 1.00 77.81 105 ALA A N 1
ATOM 801 C CA . ALA A 1 105 ? -6.876 5.768 -9.913 1.00 77.81 105 ALA A CA 1
ATOM 802 C C . ALA A 1 105 ? -6.461 6.581 -8.684 1.00 77.81 105 ALA A C 1
ATOM 804 O O . ALA A 1 105 ? -6.624 7.802 -8.644 1.00 77.81 105 ALA A O 1
ATOM 805 N N . VAL A 1 106 ? -5.879 5.905 -7.700 1.00 78.88 106 VAL A N 1
ATOM 806 C CA . VAL A 1 106 ? -5.386 6.546 -6.484 1.00 78.88 106 VAL A CA 1
ATOM 807 C C . VAL A 1 106 ? -3.989 7.134 -6.737 1.00 78.88 106 VAL A C 1
ATOM 809 O O . VAL A 1 106 ? -3.103 6.410 -7.204 1.00 78.88 106 VAL A O 1
ATOM 812 N N . PRO A 1 107 ? -3.750 8.429 -6.451 1.00 76.88 107 PRO A N 1
ATOM 813 C CA . PRO A 1 107 ? -2.446 9.042 -6.676 1.00 76.88 107 PRO A CA 1
ATOM 814 C C . PRO A 1 107 ? -1.395 8.521 -5.688 1.00 76.88 107 PRO A C 1
ATOM 816 O O . PRO A 1 107 ? -1.639 8.375 -4.492 1.00 76.88 107 PRO A O 1
ATOM 819 N N . THR A 1 108 ? -0.185 8.277 -6.191 1.00 82.88 108 THR A N 1
ATOM 820 C CA . THR A 1 108 ? 0.975 7.902 -5.370 1.00 82.88 108 THR A CA 1
ATOM 821 C C . THR A 1 108 ? 1.644 9.139 -4.772 1.00 82.88 108 THR A C 1
ATOM 823 O O . THR A 1 108 ? 1.852 10.131 -5.468 1.00 82.88 108 THR A O 1
ATOM 826 N N . GLY A 1 109 ? 2.076 9.048 -3.519 1.00 81.31 109 GLY A N 1
ATOM 827 C CA . GLY A 1 109 ? 2.865 10.047 -2.796 1.00 81.31 109 GLY A CA 1
ATOM 828 C C . GLY A 1 109 ? 2.048 10.965 -1.889 1.00 81.31 109 GLY A C 1
ATOM 829 O O . GLY A 1 109 ? 2.624 11.621 -1.018 1.00 81.31 109 GLY A O 1
ATOM 830 N N . GLU A 1 110 ? 0.726 10.981 -2.042 1.00 85.44 110 GLU A N 1
ATOM 831 C CA . GLU A 1 110 ? -0.179 11.843 -1.284 1.00 85.44 110 GLU A CA 1
ATOM 832 C C . GLU A 1 110 ? -0.895 11.077 -0.165 1.00 85.44 110 GLU A C 1
ATOM 834 O O . GLU A 1 110 ? -1.126 9.871 -0.259 1.00 85.44 110 GLU A O 1
ATOM 839 N N . TRP A 1 111 ? -1.207 11.789 0.922 1.00 88.38 111 TRP A N 1
ATOM 840 C CA . TRP A 1 111 ? -2.024 11.260 2.013 1.00 88.38 111 TRP A CA 1
ATOM 841 C C . TRP A 1 111 ? -3.503 11.388 1.666 1.00 88.38 111 TRP A C 1
ATOM 843 O O . TRP A 1 111 ? -3.945 12.443 1.214 1.00 88.38 111 TRP A O 1
ATOM 853 N N . ILE A 1 112 ? -4.238 10.321 1.936 1.00 89.69 112 ILE A N 1
ATOM 854 C CA . ILE A 1 112 ? -5.658 10.155 1.662 1.00 89.69 112 ILE A CA 1
ATOM 855 C C . ILE A 1 112 ? -6.356 9.890 2.987 1.00 89.69 112 ILE A C 1
ATOM 857 O O . ILE A 1 112 ? -5.897 9.057 3.774 1.00 89.69 112 ILE A O 1
ATOM 861 N N . ASP A 1 113 ? -7.472 10.576 3.199 1.00 90.19 113 ASP A N 1
ATOM 862 C CA . ASP A 1 113 ? -8.308 10.421 4.378 1.00 90.19 113 ASP A CA 1
ATOM 863 C C . ASP A 1 113 ? -9.626 9.736 3.988 1.00 90.19 113 ASP A C 1
ATOM 865 O O . ASP A 1 113 ? -10.298 10.098 3.015 1.00 90.19 113 ASP A O 1
ATOM 869 N N . ILE A 1 114 ? -10.022 8.728 4.762 1.00 88.62 114 ILE A N 1
ATOM 870 C CA . ILE A 1 114 ? -11.338 8.100 4.629 1.00 88.62 114 ILE A CA 1
ATOM 871 C C . ILE A 1 114 ? -12.318 8.899 5.485 1.00 88.62 114 ILE A C 1
ATOM 873 O O . ILE A 1 114 ? -12.432 8.704 6.697 1.00 88.62 114 ILE A O 1
ATOM 877 N N . ALA A 1 115 ? -13.009 9.844 4.852 1.00 80.06 115 ALA A N 1
ATOM 878 C CA . ALA A 1 115 ? -13.892 10.771 5.554 1.00 80.06 115 ALA A CA 1
ATOM 879 C C . ALA A 1 115 ? -15.211 10.127 6.014 1.00 80.06 115 ALA A C 1
ATOM 881 O O . ALA A 1 115 ? -15.732 10.461 7.084 1.00 80.06 115 ALA A O 1
ATOM 882 N N . GLU A 1 116 ? -15.757 9.192 5.230 1.00 82.62 116 GLU A N 1
ATOM 883 C CA . GLU A 1 116 ? -17.098 8.642 5.439 1.00 82.62 116 GLU A CA 1
ATOM 884 C C . GLU A 1 116 ? -17.134 7.114 5.289 1.00 82.62 116 GLU A C 1
ATOM 886 O O . GLU A 1 116 ? -16.649 6.549 4.312 1.00 82.62 116 GLU A O 1
ATOM 891 N N . GLY A 1 117 ? -17.780 6.444 6.250 1.00 86.38 117 GL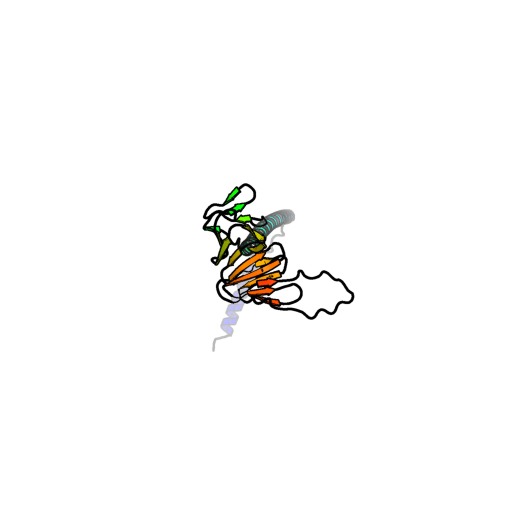Y A N 1
ATOM 892 C CA . GLY A 1 117 ? -18.091 5.015 6.179 1.00 86.38 117 GLY A CA 1
ATOM 893 C C . GLY A 1 117 ? -16.861 4.110 6.095 1.00 86.38 117 GLY A C 1
ATOM 894 O O . GLY A 1 117 ? -15.983 4.160 6.954 1.00 86.38 117 GLY A O 1
ATOM 895 N N . ARG A 1 118 ? -16.856 3.242 5.083 1.00 88.88 118 ARG A N 1
ATOM 896 C CA . ARG A 1 118 ? -15.766 2.330 4.736 1.00 88.88 118 ARG A CA 1
ATOM 897 C C . ARG A 1 118 ? -15.437 2.544 3.265 1.00 88.88 118 ARG A C 1
ATOM 899 O O . ARG A 1 118 ? -16.352 2.643 2.448 1.00 88.88 118 ARG A O 1
ATOM 906 N N . ALA A 1 119 ? -14.153 2.567 2.938 1.00 89.75 119 ALA A N 1
ATOM 907 C CA . ALA A 1 119 ? -13.683 2.618 1.561 1.00 89.75 119 ALA A CA 1
ATOM 908 C C . ALA A 1 119 ? -12.689 1.485 1.309 1.00 89.75 119 ALA A C 1
ATOM 910 O O . ALA A 1 119 ? -11.873 1.170 2.174 1.00 89.75 119 ALA A O 1
ATOM 911 N N . CYS A 1 120 ? -12.776 0.871 0.134 1.00 90.12 120 CYS A N 1
ATOM 912 C CA . CYS A 1 120 ? -11.901 -0.207 -0.297 1.00 90.12 120 CYS A CA 1
ATOM 913 C C . CYS A 1 120 ? -11.149 0.187 -1.565 1.00 90.12 120 CYS A C 1
ATOM 915 O O . CYS A 1 120 ? -11.678 0.841 -2.465 1.00 90.12 120 CYS A O 1
ATOM 917 N N . MET A 1 121 ? -9.895 -0.234 -1.624 1.00 89.75 121 MET A N 1
ATOM 918 C CA . MET A 1 121 ? -8.983 -0.041 -2.737 1.00 89.75 121 MET A CA 1
ATOM 919 C C . MET A 1 121 ? -8.431 -1.392 -3.153 1.00 89.75 121 MET A C 1
ATOM 921 O O . MET A 1 121 ? -8.122 -2.233 -2.309 1.00 89.75 121 MET A O 1
ATOM 925 N N . ARG A 1 122 ? -8.267 -1.577 -4.459 1.00 88.50 122 ARG A N 1
ATOM 926 C CA . ARG A 1 122 ? -7.721 -2.798 -5.034 1.00 88.50 122 ARG A CA 1
ATOM 927 C C . ARG A 1 122 ? -6.298 -2.558 -5.511 1.00 88.50 122 ARG A C 1
ATOM 929 O O . ARG A 1 122 ? -6.059 -1.736 -6.391 1.00 88.50 122 ARG A O 1
ATOM 936 N N . ILE A 1 123 ? -5.361 -3.300 -4.931 1.00 85.81 123 ILE A N 1
ATOM 937 C CA . ILE A 1 123 ? -3.916 -3.209 -5.155 1.00 85.81 123 ILE A CA 1
ATOM 938 C C . ILE A 1 123 ? -3.445 -4.583 -5.620 1.00 85.81 123 ILE A C 1
ATOM 940 O O . ILE A 1 123 ? -3.585 -5.557 -4.892 1.00 85.81 123 ILE A O 1
ATOM 944 N N . ALA A 1 124 ? -2.893 -4.707 -6.827 1.00 82.56 124 ALA A N 1
ATOM 945 C CA . ALA A 1 124 ? -2.401 -6.000 -7.334 1.00 82.56 124 ALA A CA 1
ATOM 946 C C . ALA A 1 124 ? -3.433 -7.156 -7.271 1.00 82.56 124 ALA A C 1
ATOM 948 O O . ALA A 1 124 ? -3.062 -8.303 -7.024 1.00 82.56 124 ALA A O 1
ATOM 949 N N . ALA A 1 125 ? -4.724 -6.861 -7.478 1.00 82.25 125 ALA A N 1
ATOM 950 C CA . ALA A 1 125 ? -5.846 -7.798 -7.294 1.00 82.25 125 ALA A CA 1
ATOM 951 C C . ALA A 1 125 ? -6.097 -8.270 -5.842 1.00 82.25 125 ALA A C 1
ATOM 953 O O . ALA A 1 125 ? -6.733 -9.302 -5.639 1.00 82.25 125 ALA A O 1
ATOM 954 N N . ARG A 1 126 ? -5.624 -7.509 -4.851 1.00 87.12 126 ARG A N 1
ATOM 955 C CA . ARG A 1 126 ? -5.878 -7.675 -3.414 1.00 87.12 126 ARG A CA 1
ATOM 956 C C . ARG A 1 126 ? -6.639 -6.477 -2.879 1.00 87.12 126 ARG A C 1
ATOM 958 O O . ARG A 1 126 ? -6.394 -5.362 -3.343 1.00 87.12 126 ARG A O 1
ATOM 965 N N . ASP A 1 127 ? -7.516 -6.695 -1.912 1.00 90.56 127 ASP A N 1
ATOM 966 C CA . ASP A 1 127 ? -8.297 -5.615 -1.329 1.00 90.56 127 ASP A CA 1
ATOM 967 C C . ASP A 1 127 ? -7.655 -5.080 -0.042 1.00 90.56 127 ASP A C 1
ATOM 969 O O . ASP A 1 127 ? -7.153 -5.811 0.816 1.00 90.56 127 ASP A O 1
ATOM 973 N N . LEU A 1 128 ? -7.694 -3.757 0.076 1.00 92.19 128 LEU A N 1
ATOM 974 C CA . LEU A 1 128 ? -7.411 -2.999 1.282 1.00 92.19 128 LEU A CA 1
ATOM 975 C C . LEU A 1 128 ? -8.626 -2.133 1.575 1.00 92.19 128 LEU A C 1
ATOM 977 O O . LEU A 1 128 ? -8.968 -1.261 0.782 1.00 92.19 128 LEU A O 1
ATOM 981 N N . CYS A 1 129 ? -9.240 -2.323 2.731 1.00 93.62 129 CYS A N 1
ATOM 982 C CA . CYS A 1 129 ? -10.368 -1.524 3.170 1.00 93.62 129 CYS A CA 1
ATOM 983 C C . CYS A 1 129 ? -10.010 -0.757 4.431 1.00 93.62 129 CYS A C 1
ATOM 985 O O . CYS A 1 129 ? -9.521 -1.354 5.381 1.00 93.62 129 CYS A O 1
ATOM 987 N N . GLY A 1 130 ? -10.295 0.537 4.468 1.00 92.69 130 GLY A N 1
ATOM 988 C CA . GLY A 1 130 ? -10.182 1.333 5.682 1.00 92.69 130 GLY A CA 1
ATOM 989 C C . GLY A 1 130 ? -11.536 1.863 6.139 1.00 92.69 130 GLY A C 1
ATOM 990 O O . GLY A 1 130 ? -12.463 2.032 5.340 1.00 92.69 130 GLY A O 1
ATOM 991 N N . GLU A 1 131 ? -11.648 2.101 7.440 1.00 94.44 131 GLU A N 1
ATOM 992 C CA . GLU A 1 131 ? -12.811 2.746 8.050 1.00 94.44 131 GLU A CA 1
ATOM 993 C C . GLU A 1 131 ? -12.633 4.268 8.133 1.00 94.44 131 GLU A C 1
ATOM 995 O O . GLU A 1 131 ? -11.573 4.824 7.844 1.00 94.44 131 GLU A O 1
ATOM 1000 N N . ARG A 1 132 ? -13.701 4.963 8.526 1.00 92.00 132 ARG A N 1
ATOM 1001 C CA . ARG A 1 132 ? -13.676 6.403 8.768 1.00 92.00 132 ARG A CA 1
ATOM 1002 C C . ARG A 1 132 ? -12.561 6.785 9.744 1.00 92.00 132 ARG A C 1
ATOM 1004 O O . ARG A 1 132 ? -12.446 6.211 10.822 1.00 92.00 132 ARG A O 1
ATOM 1011 N N . GLY A 1 133 ? -11.836 7.849 9.407 1.00 90.06 133 GLY A N 1
ATOM 1012 C CA . GLY A 1 133 ? -10.721 8.358 10.206 1.00 90.06 133 GLY A CA 1
ATOM 1013 C C . GLY A 1 133 ? -9.390 7.686 9.880 1.00 90.06 133 GLY A C 1
ATOM 1014 O O . GLY A 1 133 ? -8.377 8.052 10.461 1.00 90.06 133 GLY A O 1
ATOM 1015 N N . THR A 1 134 ? -9.371 6.737 8.944 1.00 93.44 134 THR A N 1
ATOM 1016 C CA . THR A 1 134 ? -8.133 6.149 8.442 1.00 93.44 134 THR A CA 1
ATOM 1017 C C . THR A 1 134 ? -7.416 7.101 7.501 1.00 93.44 134 THR A C 1
ATOM 1019 O O . THR A 1 134 ? -8.015 7.628 6.560 1.00 93.44 134 THR A O 1
ATOM 1022 N N . ARG A 1 135 ? -6.110 7.255 7.734 1.00 93.75 135 ARG A N 1
ATOM 1023 C CA . ARG A 1 135 ? -5.215 8.083 6.933 1.00 93.75 135 ARG A CA 1
ATOM 1024 C C . ARG A 1 135 ? -4.062 7.263 6.374 1.00 93.75 135 ARG A C 1
ATOM 1026 O O . ARG A 1 135 ? -3.191 6.809 7.119 1.00 93.75 135 ARG A O 1
ATOM 1033 N N . LEU A 1 136 ? -4.034 7.114 5.053 1.00 92.94 136 LEU A N 1
ATOM 1034 C CA . LEU A 1 136 ? -3.086 6.255 4.340 1.00 92.94 136 LEU A CA 1
ATOM 1035 C C . LEU A 1 136 ? -2.476 6.937 3.117 1.00 92.94 136 LEU A C 1
ATOM 1037 O O . LEU A 1 136 ? -2.990 7.931 2.615 1.00 92.94 136 LEU A O 1
ATOM 1041 N N . ARG A 1 137 ? -1.351 6.410 2.652 1.00 90.75 137 ARG A N 1
ATOM 1042 C CA . ARG A 1 137 ? -0.583 6.908 1.511 1.00 90.75 137 ARG A CA 1
ATOM 1043 C C . ARG A 1 137 ? -0.039 5.723 0.726 1.00 90.75 137 ARG A C 1
ATOM 1045 O O . ARG A 1 137 ? 0.346 4.719 1.314 1.00 90.75 137 ARG A O 1
ATOM 1052 N N . PHE A 1 138 ? 0.070 5.868 -0.587 1.00 86.25 138 PHE A N 1
ATOM 1053 C CA . PHE A 1 138 ? 0.815 4.930 -1.426 1.00 86.25 138 PHE A CA 1
ATOM 1054 C C . PHE A 1 138 ? 2.167 5.525 -1.784 1.00 86.25 138 PHE A C 1
ATOM 1056 O O . PHE A 1 138 ? 2.224 6.634 -2.307 1.00 86.25 138 PHE A O 1
ATOM 1063 N N . ASP A 1 139 ? 3.262 4.831 -1.498 1.00 82.19 139 ASP A N 1
ATOM 1064 C CA . ASP A 1 139 ? 4.590 5.288 -1.892 1.00 82.19 139 ASP A CA 1
ATOM 1065 C C . ASP A 1 139 ? 4.839 5.083 -3.402 1.00 82.19 139 ASP A C 1
ATOM 1067 O O . ASP A 1 139 ? 4.078 4.425 -4.116 1.00 82.19 139 ASP A O 1
ATOM 1071 N N . ALA A 1 140 ? 5.928 5.658 -3.919 1.00 72.75 140 ALA A N 1
ATOM 1072 C CA . ALA A 1 140 ? 6.275 5.577 -5.343 1.00 72.75 140 ALA A CA 1
ATOM 1073 C C . ALA A 1 140 ? 6.649 4.157 -5.822 1.00 72.75 140 ALA A C 1
ATOM 1075 O O . ALA A 1 140 ? 6.730 3.916 -7.025 1.00 72.75 140 ALA A O 1
ATOM 1076 N N . SER A 1 141 ? 6.908 3.229 -4.898 1.00 69.94 141 SER A N 1
ATOM 1077 C CA . SER A 1 141 ? 7.159 1.813 -5.178 1.00 69.94 141 SER A CA 1
ATOM 1078 C C . SER A 1 141 ? 5.890 0.952 -5.124 1.00 69.94 141 SER A C 1
ATOM 1080 O O . SER A 1 141 ? 5.958 -0.241 -5.418 1.00 69.94 141 SER A O 1
ATOM 1082 N N . GLY A 1 142 ? 4.737 1.550 -4.797 1.00 67.50 142 GLY A N 1
ATOM 1083 C CA . GLY A 1 142 ? 3.473 0.845 -4.584 1.00 67.50 142 GLY A CA 1
ATOM 1084 C C . GLY A 1 142 ? 3.338 0.241 -3.184 1.00 67.50 142 GLY A C 1
ATOM 1085 O O . GLY A 1 142 ? 2.438 -0.568 -2.959 1.00 67.50 142 GLY A O 1
ATOM 1086 N N . GLY A 1 143 ? 4.222 0.606 -2.253 1.00 79.50 143 GLY A N 1
ATOM 1087 C CA . GLY A 1 143 ? 4.087 0.293 -0.838 1.00 79.50 143 GLY A CA 1
ATOM 1088 C C . GLY A 1 143 ? 2.957 1.100 -0.207 1.00 79.50 143 GLY A C 1
ATOM 1089 O O . GLY A 1 143 ? 2.658 2.220 -0.621 1.00 79.50 143 GLY A O 1
ATOM 1090 N N . LEU A 1 144 ? 2.298 0.509 0.783 1.00 88.75 144 LEU A N 1
ATOM 1091 C CA . LEU A 1 144 ? 1.206 1.133 1.514 1.00 88.75 144 LEU A CA 1
ATOM 1092 C C . LEU A 1 144 ? 1.743 1.675 2.834 1.00 88.75 144 LEU A C 1
ATOM 1094 O O . LEU A 1 144 ? 2.349 0.936 3.604 1.00 88.75 144 LEU A O 1
ATOM 1098 N N . GLU A 1 145 ? 1.488 2.945 3.108 1.00 92.06 145 GLU A N 1
ATOM 1099 C CA . GLU A 1 145 ? 1.823 3.601 4.362 1.00 92.06 145 GLU A CA 1
ATOM 1100 C C . GLU A 1 145 ? 0.553 3.972 5.131 1.00 92.06 145 GLU A C 1
ATOM 1102 O O . GLU A 1 145 ? -0.365 4.566 4.565 1.00 92.06 145 GLU A O 1
ATOM 1107 N N . LEU A 1 146 ? 0.509 3.663 6.427 1.00 92.12 146 LEU A N 1
ATOM 1108 C CA . LEU A 1 146 ? -0.586 4.037 7.324 1.00 92.12 146 LEU A CA 1
ATOM 1109 C C . LEU A 1 146 ? -0.066 4.973 8.409 1.00 92.12 146 LEU A C 1
ATOM 1111 O O . LEU A 1 146 ? 0.888 4.647 9.118 1.00 92.12 146 LEU A O 1
ATOM 1115 N N . ALA A 1 147 ? -0.714 6.131 8.540 1.00 90.81 147 ALA A N 1
ATOM 1116 C CA . ALA A 1 147 ? -0.461 7.050 9.642 1.00 90.81 147 ALA A CA 1
ATOM 1117 C C . ALA A 1 147 ? -1.248 6.631 10.887 1.00 90.81 147 ALA A C 1
ATOM 1119 O O . ALA A 1 147 ? -0.667 6.528 11.961 1.00 90.81 147 ALA A O 1
ATOM 1120 N N . HIS A 1 148 ? -2.554 6.405 10.730 1.00 92.56 148 HIS A N 1
ATOM 1121 C CA . HIS A 1 148 ? -3.464 5.954 11.783 1.00 92.56 148 HIS A CA 1
ATOM 1122 C C . HIS A 1 148 ? -4.797 5.479 11.185 1.00 92.56 148 HIS A C 1
ATOM 1124 O O . HIS A 1 148 ? -5.097 5.728 10.013 1.00 92.56 148 HIS A O 1
ATOM 1130 N N . GLY A 1 149 ? -5.604 4.838 12.024 1.00 93.94 149 GLY A N 1
ATOM 1131 C CA . GLY A 1 149 ? -6.942 4.334 11.747 1.00 93.94 149 GLY A CA 1
ATOM 1132 C C . GLY A 1 149 ? -6.997 2.822 11.576 1.00 93.94 149 GLY A C 1
ATOM 1133 O O . GLY A 1 149 ? -6.000 2.112 11.738 1.00 93.94 149 GLY A O 1
ATOM 1134 N N . ARG A 1 150 ? -8.196 2.330 11.263 1.00 95.44 150 ARG A N 1
ATOM 1135 C CA . ARG A 1 150 ? -8.489 0.906 11.113 1.00 95.44 150 ARG A CA 1
ATOM 1136 C C . ARG A 1 150 ? -8.479 0.486 9.653 1.00 95.44 150 ARG A C 1
ATOM 1138 O O . ARG A 1 150 ? -9.090 1.141 8.800 1.00 95.44 150 ARG A O 1
ATOM 1145 N N . VAL A 1 151 ? -7.797 -0.619 9.379 1.00 95.25 151 VAL A N 1
ATOM 1146 C CA . VAL A 1 151 ? -7.665 -1.213 8.053 1.00 95.25 151 VAL A CA 1
ATOM 1147 C C . VAL A 1 151 ? -7.822 -2.728 8.102 1.00 95.25 151 VAL A C 1
ATOM 1149 O O . VAL A 1 151 ? -7.265 -3.408 8.959 1.00 95.25 151 VAL A O 1
ATOM 1152 N N . ARG A 1 152 ? -8.531 -3.263 7.111 1.00 95.00 152 ARG A N 1
ATOM 1153 C CA . ARG A 1 152 ? -8.543 -4.678 6.754 1.00 95.00 152 ARG A CA 1
ATOM 1154 C C . ARG A 1 152 ? -7.779 -4.860 5.451 1.00 95.00 152 ARG A C 1
ATOM 1156 O O . ARG A 1 152 ? -8.142 -4.245 4.452 1.00 95.00 152 ARG A O 1
ATOM 1163 N N . MET A 1 153 ? -6.764 -5.712 5.442 1.00 93.50 153 MET A N 1
ATOM 1164 C CA . MET A 1 153 ? -5.963 -6.007 4.255 1.00 93.50 153 MET A CA 1
ATOM 1165 C C . MET A 1 153 ? -5.920 -7.502 3.952 1.00 93.50 153 MET A C 1
ATOM 1167 O O . MET A 1 153 ? -5.882 -8.325 4.866 1.00 93.50 153 MET A O 1
ATOM 1171 N N . ASP A 1 154 ? -5.912 -7.844 2.667 1.00 92.06 154 ASP A N 1
ATOM 1172 C CA . ASP A 1 154 ? -5.720 -9.213 2.189 1.00 92.06 154 ASP A CA 1
ATOM 1173 C C . ASP A 1 154 ? -4.272 -9.712 2.341 1.00 92.06 154 ASP A C 1
ATOM 1175 O O . ASP A 1 154 ? -3.315 -8.946 2.501 1.00 92.06 154 ASP A O 1
ATOM 1179 N N . ASP A 1 155 ? -4.106 -11.031 2.222 1.00 87.06 155 ASP A N 1
ATOM 1180 C CA . ASP A 1 155 ? -2.805 -11.684 2.272 1.00 87.06 155 ASP A CA 1
ATOM 1181 C C . ASP A 1 155 ? -1.866 -11.212 1.145 1.00 87.06 155 ASP A C 1
ATOM 1183 O O . ASP A 1 155 ? -2.241 -11.067 -0.022 1.00 87.06 155 ASP A O 1
ATOM 1187 N N . GLY A 1 156 ? -0.598 -10.992 1.499 1.00 83.62 156 GLY A N 1
ATOM 1188 C CA . GLY A 1 156 ? 0.434 -10.519 0.571 1.00 83.62 156 GLY A CA 1
ATOM 1189 C C . GLY A 1 156 ? 0.558 -8.997 0.464 1.00 83.62 156 GLY A C 1
ATOM 1190 O O . GLY A 1 156 ? 1.509 -8.528 -0.165 1.00 83.62 156 GLY A O 1
ATOM 1191 N N . LEU A 1 157 ? -0.328 -8.230 1.109 1.00 87.12 157 LEU A N 1
ATOM 1192 C CA . LEU A 1 157 ? -0.137 -6.796 1.311 1.00 87.12 157 LEU A CA 1
ATOM 1193 C C . LEU A 1 157 ? 0.794 -6.527 2.502 1.00 87.12 157 LEU A C 1
ATOM 1195 O O . LEU A 1 157 ? 0.874 -7.300 3.459 1.00 87.12 157 LEU A O 1
ATOM 1199 N N . ARG A 1 158 ? 1.540 -5.424 2.409 1.00 89.56 158 ARG A N 1
ATOM 1200 C CA . ARG A 1 158 ? 2.457 -4.953 3.450 1.00 89.56 158 ARG A CA 1
ATOM 1201 C C . ARG A 1 158 ? 2.126 -3.514 3.788 1.00 89.56 158 ARG A C 1
ATOM 1203 O O . ARG A 1 158 ? 1.946 -2.708 2.880 1.00 89.56 158 ARG A O 1
ATOM 1210 N N . LEU A 1 159 ? 2.095 -3.221 5.078 1.00 90.31 159 LEU A N 1
ATOM 1211 C CA . LEU A 1 159 ? 1.738 -1.928 5.626 1.00 90.31 159 LEU A CA 1
ATOM 1212 C C . LEU A 1 159 ? 2.933 -1.319 6.352 1.00 90.31 159 LEU A C 1
ATOM 1214 O O . LEU A 1 159 ? 3.342 -1.798 7.403 1.00 90.31 159 LEU A O 1
ATOM 1218 N N . THR A 1 160 ? 3.481 -0.242 5.821 1.00 90.44 160 THR A N 1
ATOM 1219 C CA . THR A 1 160 ? 4.534 0.530 6.472 1.00 90.44 160 THR A CA 1
ATOM 1220 C C . THR A 1 160 ? 3.916 1.555 7.415 1.00 90.44 160 THR A C 1
ATOM 1222 O O . THR A 1 160 ? 2.959 2.250 7.086 1.00 90.44 160 THR A O 1
ATOM 1225 N N . THR A 1 161 ? 4.473 1.658 8.610 1.00 87.00 161 THR A N 1
ATOM 1226 C CA . THR A 1 161 ? 4.033 2.567 9.671 1.00 87.00 161 THR A CA 1
ATOM 1227 C C . THR A 1 161 ? 5.254 3.283 10.240 1.00 87.00 161 THR A C 1
ATOM 1229 O O . THR A 1 161 ? 6.394 2.961 9.893 1.00 87.00 161 THR A O 1
ATOM 1232 N N . VAL A 1 162 ? 5.047 4.208 11.178 1.00 81.75 162 VAL A N 1
ATOM 1233 C CA . VAL A 1 162 ? 6.155 4.839 11.920 1.00 81.75 162 VAL A CA 1
ATOM 1234 C C . VAL A 1 162 ? 6.983 3.845 12.748 1.00 81.75 162 VAL A C 1
ATOM 1236 O O . VAL A 1 162 ? 8.112 4.151 13.122 1.00 81.75 162 VAL A O 1
ATOM 1239 N N . LEU A 1 163 ? 6.441 2.656 13.025 1.00 80.12 163 LEU A N 1
ATOM 1240 C CA . LEU A 1 163 ? 7.048 1.634 13.883 1.00 80.12 163 LEU A CA 1
ATOM 1241 C C . LEU A 1 163 ? 7.852 0.604 13.082 1.00 80.12 163 LEU A C 1
ATOM 1243 O O . LEU A 1 163 ? 8.768 -0.027 13.609 1.00 80.12 163 LEU A O 1
ATOM 1247 N N . GLY A 1 164 ? 7.506 0.424 11.809 1.00 86.62 164 GLY A N 1
ATOM 1248 C CA . GLY A 1 164 ? 8.056 -0.619 10.953 1.00 86.62 164 GLY A CA 1
ATOM 1249 C C . GLY A 1 164 ? 7.062 -1.076 9.892 1.00 86.62 164 GLY A C 1
ATOM 1250 O O . GLY A 1 164 ? 6.024 -0.449 9.674 1.00 86.62 164 GLY A O 1
ATOM 1251 N N . THR A 1 165 ? 7.389 -2.179 9.223 1.00 90.69 165 THR A N 1
ATOM 1252 C CA . THR A 1 165 ? 6.529 -2.789 8.198 1.00 90.69 165 THR A CA 1
ATOM 1253 C C . THR A 1 165 ? 5.756 -3.964 8.782 1.00 90.69 165 THR A C 1
ATOM 1255 O O . THR A 1 165 ? 6.360 -4.937 9.213 1.00 90.69 165 THR A O 1
ATOM 1258 N N . ILE A 1 166 ? 4.431 -3.900 8.763 1.00 90.31 166 ILE A N 1
ATOM 1259 C CA . ILE A 1 166 ? 3.524 -4.972 9.167 1.00 90.31 166 ILE A CA 1
ATOM 1260 C C . ILE A 1 166 ? 3.174 -5.812 7.936 1.00 90.31 166 ILE A C 1
ATOM 1262 O O . ILE A 1 166 ? 2.755 -5.282 6.905 1.00 90.31 166 ILE A O 1
ATOM 1266 N N . ALA A 1 167 ? 3.328 -7.128 8.037 1.00 90.88 167 ALA A N 1
ATOM 1267 C CA . ALA A 1 167 ? 2.908 -8.081 7.016 1.00 90.88 167 ALA A CA 1
ATOM 1268 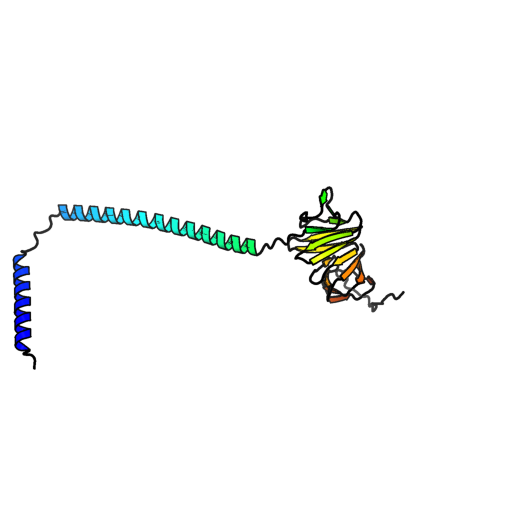C C . ALA A 1 167 ? 1.965 -9.117 7.635 1.00 90.88 167 ALA A C 1
ATOM 1270 O O . ALA A 1 167 ? 2.268 -9.661 8.692 1.00 90.88 167 ALA A O 1
ATOM 1271 N N . ALA A 1 168 ? 0.837 -9.397 6.979 1.00 88.56 168 ALA A N 1
ATOM 1272 C CA . ALA A 1 168 ? -0.052 -10.479 7.399 1.00 88.56 168 ALA A CA 1
ATOM 1273 C C . ALA A 1 168 ? 0.642 -11.835 7.197 1.00 88.56 168 ALA A C 1
ATOM 1275 O O . ALA A 1 168 ? 1.173 -12.096 6.113 1.00 88.56 168 ALA A O 1
ATOM 1276 N N . ASP A 1 169 ? 0.610 -12.713 8.202 1.00 86.75 169 ASP A N 1
ATOM 1277 C CA . ASP A 1 169 ? 1.272 -14.018 8.088 1.00 86.75 169 ASP A CA 1
ATOM 1278 C C . ASP A 1 169 ? 0.454 -14.975 7.213 1.00 86.75 169 ASP A C 1
ATOM 1280 O O . ASP A 1 169 ? 1.010 -15.732 6.411 1.00 86.75 169 ASP A O 1
ATOM 1284 N N . ARG A 1 170 ? -0.879 -14.966 7.383 1.00 85.62 170 ARG A N 1
ATOM 1285 C CA . ARG A 1 170 ? -1.846 -15.746 6.595 1.00 85.62 170 ARG A CA 1
ATOM 1286 C C . ARG A 1 170 ? -3.225 -15.094 6.594 1.00 85.62 170 ARG A C 1
ATOM 1288 O O . ARG A 1 170 ? -3.735 -14.726 7.647 1.00 85.62 170 ARG A O 1
ATOM 1295 N N . GLY A 1 171 ? -3.882 -15.124 5.437 1.00 87.62 171 GLY A N 1
ATOM 1296 C CA . GLY A 1 171 ? -5.261 -14.660 5.291 1.00 87.62 171 GLY A CA 1
ATOM 1297 C C . GLY A 1 171 ? -5.401 -13.144 5.427 1.00 87.62 171 GLY A C 1
ATOM 1298 O O . GLY A 1 171 ? -4.419 -12.410 5.337 1.00 87.62 171 GLY A O 1
ATOM 1299 N N . ALA A 1 172 ? -6.641 -12.693 5.607 1.00 90.19 172 ALA A N 1
ATOM 1300 C CA . ALA A 1 172 ? -6.928 -11.284 5.834 1.00 90.19 172 ALA A CA 1
ATOM 1301 C C . ALA A 1 172 ? -6.534 -10.871 7.259 1.00 90.19 172 ALA A C 1
ATOM 1303 O O . ALA A 1 172 ? -6.728 -11.629 8.211 1.00 90.19 172 ALA A O 1
ATOM 1304 N N . LEU A 1 173 ? -6.023 -9.653 7.388 1.00 93.75 173 LEU A N 1
ATOM 1305 C CA . LEU A 1 173 ? -5.642 -9.024 8.645 1.00 93.75 173 LEU A CA 1
ATOM 1306 C C . LEU A 1 173 ? -6.504 -7.782 8.856 1.00 93.75 173 LEU A C 1
ATOM 1308 O O . LEU A 1 173 ? -6.559 -6.930 7.974 1.00 93.75 173 LEU A O 1
ATOM 1312 N N . ASP A 1 174 ? -7.154 -7.677 10.009 1.00 95.56 174 ASP A N 1
ATOM 1313 C CA . ASP A 1 174 ? -7.876 -6.481 10.453 1.00 95.56 174 ASP A CA 1
ATOM 1314 C C . ASP A 1 174 ? -7.129 -5.889 11.645 1.00 95.56 174 ASP A C 1
ATOM 1316 O O . ASP A 1 174 ? -6.988 -6.547 12.680 1.00 95.56 174 ASP A O 1
ATOM 1320 N N . LEU A 1 175 ? -6.610 -4.676 11.481 1.00 94.50 175 LEU A N 1
ATOM 1321 C CA . LEU A 1 175 ? -5.845 -3.982 12.504 1.00 94.50 175 LEU A CA 1
ATOM 1322 C C . LEU A 1 175 ? -6.195 -2.503 12.569 1.00 94.50 175 LEU A C 1
ATOM 1324 O O . LEU A 1 175 ? -6.660 -1.898 11.608 1.00 94.50 175 LEU A O 1
ATOM 1328 N N . GLU A 1 176 ? -5.897 -1.907 13.707 1.00 94.12 176 GLU A N 1
ATOM 1329 C CA . GLU A 1 176 ? -6.057 -0.491 13.979 1.00 94.12 176 GLU A CA 1
ATOM 1330 C C . GLU A 1 176 ? -4.769 0.065 14.562 1.00 94.12 176 GLU A C 1
ATOM 1332 O O . GLU A 1 176 ? -4.155 -0.566 15.423 1.00 94.12 176 GLU A O 1
ATOM 1337 N N . ILE A 1 177 ? -4.363 1.237 14.081 1.00 91.69 177 ILE A N 1
ATOM 1338 C CA . ILE A 1 177 ? -3.205 1.960 14.602 1.00 91.69 177 ILE A CA 1
ATOM 1339 C C . ILE A 1 177 ? -3.667 3.323 15.085 1.00 91.69 177 ILE A C 1
ATOM 1341 O O . ILE A 1 177 ? -4.245 4.085 14.311 1.00 91.69 177 ILE A O 1
ATOM 1345 N N . ASP A 1 178 ? -3.419 3.642 16.348 1.00 89.50 178 ASP A N 1
ATOM 1346 C CA . ASP A 1 178 ? -3.710 4.974 16.872 1.00 89.50 178 ASP A CA 1
ATOM 1347 C C . ASP A 1 178 ? -2.572 5.972 16.569 1.00 89.50 178 ASP A C 1
ATOM 1349 O O . ASP A 1 178 ? -1.490 5.614 16.098 1.00 89.50 178 ASP A O 1
ATOM 1353 N N . GLU A 1 179 ? -2.795 7.255 16.857 1.00 83.44 179 GLU A N 1
ATOM 1354 C CA . GLU A 1 179 ? -1.782 8.307 16.665 1.00 83.44 179 GLU A CA 1
ATOM 1355 C C . GLU A 1 179 ? -0.541 8.145 17.565 1.00 83.44 179 GLU A C 1
ATOM 1357 O O . GLU A 1 179 ? 0.484 8.789 17.333 1.00 83.44 179 GLU A O 1
ATOM 1362 N N . LEU A 1 180 ? -0.628 7.306 18.600 1.00 80.81 180 LEU A N 1
ATOM 1363 C CA . LEU A 1 180 ? 0.446 7.032 19.553 1.00 80.81 180 LEU A CA 1
ATOM 1364 C C . LEU A 1 180 ? 1.296 5.819 19.140 1.00 80.81 180 LEU A C 1
ATOM 1366 O O . LEU A 1 180 ? 2.333 5.575 19.758 1.00 80.81 180 LEU A O 1
ATOM 1370 N N . GLY A 1 181 ? 0.900 5.090 18.092 1.00 77.88 181 GLY A N 1
ATOM 1371 C CA . GLY A 1 181 ? 1.569 3.875 17.636 1.00 77.88 181 GLY A CA 1
ATOM 1372 C C . GLY A 1 181 ? 1.134 2.604 18.375 1.00 77.88 181 GLY A C 1
ATOM 1373 O O . GLY A 1 181 ? 1.819 1.583 18.304 1.00 77.88 181 GLY A O 1
ATOM 1374 N N . THR A 1 182 ? 0.006 2.621 19.080 1.00 86.25 182 THR A N 1
ATOM 1375 C CA . THR A 1 182 ? -0.626 1.394 19.572 1.00 86.25 182 THR A CA 1
ATOM 1376 C C . THR A 1 182 ? -1.232 0.649 18.395 1.00 86.25 182 THR A C 1
ATOM 1378 O O . THR A 1 182 ? -1.982 1.232 17.615 1.00 86.25 182 THR A O 1
ATOM 1381 N N . VAL A 1 183 ? -0.939 -0.646 18.280 1.00 90.38 183 VAL A N 1
ATOM 1382 C CA . VAL A 1 183 ? -1.493 -1.506 17.233 1.00 90.38 183 VAL A CA 1
ATOM 1383 C C . VAL A 1 183 ? -2.459 -2.495 17.863 1.00 90.38 183 VAL A C 1
ATOM 1385 O O . VAL A 1 183 ? -2.068 -3.302 18.698 1.00 90.38 183 VAL A O 1
ATOM 1388 N N . THR A 1 184 ? -3.718 -2.468 17.447 1.00 92.06 184 THR A N 1
ATOM 1389 C CA . THR A 1 184 ? -4.727 -3.449 17.859 1.00 92.06 184 THR A CA 1
ATOM 1390 C C . THR A 1 184 ? -5.052 -4.357 16.688 1.00 92.06 184 THR A C 1
ATOM 1392 O O . THR A 1 184 ? -5.480 -3.880 15.646 1.00 92.06 184 THR A O 1
ATOM 1395 N N . VAL A 1 185 ? -4.853 -5.664 16.847 1.00 93.44 185 VAL A N 1
ATOM 1396 C CA . VAL A 1 185 ? -5.211 -6.672 15.843 1.00 93.44 185 VAL A CA 1
ATOM 1397 C C . VAL A 1 185 ? -6.572 -7.257 16.200 1.00 93.44 185 VAL A C 1
ATOM 1399 O O . VAL A 1 185 ? -6.720 -7.981 17.187 1.00 93.44 185 VAL A O 1
ATOM 1402 N N . HIS A 1 186 ? -7.565 -6.956 15.373 1.00 92.88 186 HIS A N 1
ATOM 1403 C CA . HIS A 1 186 ? -8.947 -7.407 15.526 1.00 92.88 186 HIS A CA 1
ATOM 1404 C C . HIS A 1 186 ? -9.160 -8.801 14.930 1.00 92.88 186 HIS A C 1
ATOM 1406 O O . HIS A 1 186 ? -9.870 -9.620 15.508 1.00 92.88 186 HIS A O 1
ATOM 1412 N N . GLU A 1 187 ? -8.508 -9.118 13.811 1.00 93.25 187 GLU A N 1
ATOM 1413 C CA . GLU A 1 187 ? -8.607 -10.422 13.144 1.00 93.25 187 GLU A CA 1
ATOM 1414 C C . GLU A 1 187 ? -7.287 -10.766 12.450 1.00 93.25 187 GLU A C 1
ATOM 1416 O O . GLU A 1 187 ? -6.666 -9.900 11.840 1.00 93.25 187 GLU A O 1
ATOM 1421 N N . GLY A 1 188 ? -6.887 -12.039 12.498 1.00 91.81 188 GLY A N 1
ATOM 1422 C CA . GLY A 1 188 ? -5.683 -12.539 11.833 1.00 91.81 188 GLY A CA 1
ATOM 1423 C C . GLY A 1 188 ? -4.433 -12.505 12.715 1.00 91.81 188 GLY A C 1
ATOM 1424 O O . GLY A 1 188 ? -4.509 -12.386 13.939 1.00 91.81 188 GLY A O 1
ATOM 1425 N N . SER A 1 189 ? -3.277 -12.671 12.075 1.00 90.69 189 SER A N 1
ATOM 1426 C CA . SER A 1 189 ? -1.958 -12.513 12.691 1.00 90.69 189 SER A CA 1
ATOM 1427 C C . SER A 1 189 ? -1.013 -11.816 11.724 1.00 90.69 189 SER A C 1
ATOM 1429 O O . SER A 1 189 ? -1.151 -11.934 10.498 1.00 90.69 189 SER A O 1
ATOM 1431 N N . ALA A 1 190 ? -0.065 -11.076 12.277 1.00 90.75 190 ALA A N 1
ATOM 1432 C CA . ALA A 1 190 ? 0.917 -10.357 11.495 1.00 90.75 190 ALA A CA 1
ATOM 1433 C C . ALA A 1 190 ? 2.284 -10.365 12.155 1.00 90.75 190 ALA A C 1
ATOM 1435 O O . ALA A 1 190 ? 2.406 -10.483 13.369 1.00 90.75 190 ALA A O 1
ATOM 1436 N N . THR A 1 191 ? 3.303 -10.114 11.350 1.00 90.69 191 THR A N 1
ATOM 1437 C CA . THR A 1 191 ? 4.645 -9.824 11.833 1.00 90.69 191 THR A CA 1
ATOM 1438 C C . THR A 1 191 ? 4.952 -8.354 11.584 1.00 90.69 191 THR A C 1
ATOM 1440 O O . THR A 1 191 ? 4.815 -7.857 10.463 1.00 90.69 191 THR A O 1
ATOM 1443 N N . LEU A 1 192 ? 5.371 -7.647 12.631 1.00 89.81 192 LEU A N 1
ATOM 1444 C CA . LEU A 1 192 ? 5.965 -6.322 12.525 1.00 89.81 192 LEU A CA 1
ATOM 1445 C C . LEU A 1 192 ? 7.474 -6.460 12.343 1.00 89.81 192 LEU A C 1
ATOM 1447 O O . LEU A 1 192 ? 8.183 -6.852 13.266 1.00 89.81 192 LEU A O 1
ATOM 1451 N N . HIS A 1 193 ? 7.962 -6.045 11.183 1.00 88.75 193 HIS A N 1
ATOM 1452 C CA . HIS A 1 193 ? 9.377 -5.881 10.887 1.00 88.75 193 HIS A CA 1
ATOM 1453 C C . HIS A 1 193 ? 9.832 -4.479 11.302 1.00 88.75 193 HIS A C 1
ATOM 1455 O O . HIS A 1 193 ? 9.672 -3.505 10.555 1.00 88.75 193 HIS A O 1
ATOM 1461 N N . GLY A 1 194 ? 10.345 -4.374 12.528 1.00 79.94 194 GLY A N 1
ATOM 1462 C CA . GLY A 1 194 ? 10.912 -3.149 13.087 1.00 79.94 194 GLY A CA 1
ATOM 1463 C C . GLY A 1 194 ? 12.411 -2.999 12.805 1.00 79.94 194 GLY A C 1
ATOM 1464 O O . GLY A 1 194 ? 13.074 -3.897 12.294 1.00 79.94 194 GLY A O 1
ATOM 1465 N N . ALA A 1 195 ? 12.979 -1.850 13.181 1.00 62.19 195 ALA A N 1
ATOM 1466 C CA . ALA A 1 195 ? 14.405 -1.567 12.980 1.00 62.19 195 ALA A CA 1
ATOM 1467 C C . ALA A 1 195 ? 15.349 -2.436 13.838 1.00 62.19 195 ALA A C 1
ATOM 1469 O O . ALA A 1 195 ? 16.525 -2.567 13.503 1.00 62.19 195 ALA A O 1
ATOM 1470 N N . ALA A 1 196 ? 14.857 -2.990 14.952 1.00 67.06 196 ALA A N 1
ATOM 1471 C CA . ALA A 1 196 ? 15.666 -3.739 15.916 1.00 67.06 196 ALA A CA 1
ATOM 1472 C C . ALA A 1 196 ? 15.311 -5.231 15.976 1.00 67.06 196 ALA A C 1
ATOM 1474 O O . ALA A 1 196 ? 16.211 -6.066 16.042 1.00 67.06 196 ALA A O 1
ATOM 1475 N N . THR A 1 197 ? 14.021 -5.567 15.952 1.00 77.62 197 THR A N 1
ATOM 1476 C CA . THR A 1 197 ? 13.523 -6.940 16.078 1.00 77.62 197 THR A CA 1
ATOM 1477 C C . THR A 1 197 ? 12.214 -7.106 15.323 1.00 77.62 197 THR A C 1
ATOM 1479 O O . THR A 1 197 ? 11.426 -6.161 15.225 1.00 77.62 197 THR A O 1
ATOM 1482 N N . ASP A 1 198 ? 11.983 -8.325 14.842 1.00 87.12 198 ASP A N 1
ATOM 1483 C CA . ASP A 1 198 ? 10.675 -8.749 14.361 1.00 87.12 198 ASP A CA 1
ATOM 1484 C C . ASP A 1 198 ? 9.783 -9.086 15.566 1.00 87.12 198 ASP A C 1
ATOM 1486 O O . ASP A 1 198 ? 10.226 -9.765 16.497 1.00 87.12 198 ASP A O 1
ATOM 1490 N N . THR A 1 199 ? 8.540 -8.611 15.548 1.00 86.56 199 THR A N 1
ATOM 1491 C CA . THR A 1 199 ? 7.559 -8.831 16.619 1.00 86.56 199 THR A CA 1
ATOM 1492 C C . THR A 1 199 ? 6.314 -9.492 16.046 1.00 86.56 199 THR A C 1
ATOM 1494 O O . THR A 1 199 ? 5.688 -8.950 15.135 1.00 86.56 199 THR A O 1
ATOM 1497 N N . GLU A 1 200 ? 5.931 -10.645 16.594 1.00 89.31 200 GLU A N 1
ATOM 1498 C CA . GLU A 1 200 ? 4.668 -11.305 16.253 1.00 89.31 200 GLU A CA 1
ATOM 1499 C C . GLU A 1 200 ? 3.490 -10.560 16.901 1.00 89.31 200 GLU A C 1
ATOM 1501 O O . GLU A 1 200 ? 3.441 -10.363 18.115 1.00 89.31 200 GLU A O 1
ATOM 1506 N N . LEU A 1 201 ? 2.531 -10.153 16.076 1.00 87.94 201 LEU A N 1
ATOM 1507 C CA . LEU A 1 201 ? 1.289 -9.493 16.452 1.00 87.94 201 LEU A CA 1
ATOM 1508 C C . LEU A 1 201 ? 0.137 -10.490 16.285 1.00 87.94 201 LEU A C 1
ATOM 1510 O O . LEU A 1 201 ? -0.399 -10.693 15.193 1.00 87.94 201 LEU A O 1
ATOM 1514 N N . GLY A 1 202 ? -0.231 -11.140 17.387 1.00 87.31 202 GLY A N 1
ATOM 1515 C CA . GLY A 1 202 ? -1.458 -11.931 17.472 1.00 87.31 202 GLY A CA 1
ATOM 1516 C C . GLY A 1 202 ? -2.690 -11.057 17.710 1.00 87.31 202 GLY A C 1
ATOM 1517 O O . GLY A 1 202 ? -2.584 -9.842 17.849 1.00 87.31 202 GLY A O 1
ATOM 1518 N N . HIS A 1 203 ? -3.858 -11.683 17.822 1.00 90.62 203 HIS A N 1
ATOM 1519 C CA . HIS A 1 203 ? -5.092 -10.997 18.210 1.00 90.62 203 HIS A CA 1
ATOM 1520 C C . HIS A 1 203 ? -4.937 -10.254 19.551 1.00 90.62 203 HIS A C 1
ATOM 1522 O O . HIS A 1 203 ? -4.401 -10.816 20.509 1.00 90.62 203 HIS A O 1
ATOM 1528 N N . GLY A 1 204 ? -5.428 -9.014 19.617 1.00 87.88 204 GLY A N 1
ATOM 1529 C CA . GLY A 1 204 ? -5.362 -8.154 20.801 1.00 87.88 204 GLY A CA 1
ATOM 1530 C C . GLY A 1 204 ? -4.596 -6.849 20.577 1.00 87.88 204 GLY A C 1
ATOM 1531 O O . GLY A 1 204 ? -4.182 -6.523 19.464 1.00 87.88 204 GLY A O 1
ATOM 1532 N N . THR A 1 205 ? -4.432 -6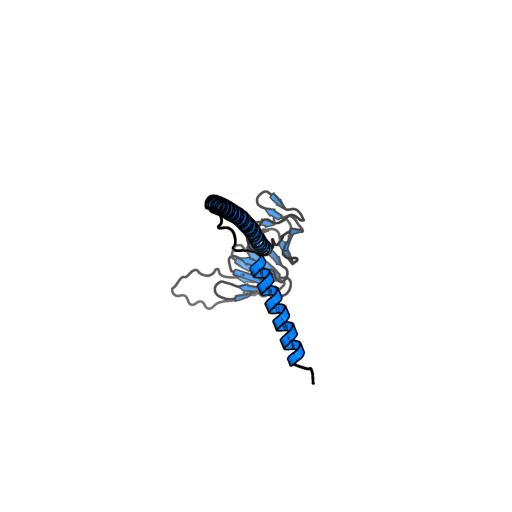.081 21.652 1.00 87.06 205 THR A N 1
ATOM 1533 C CA . THR A 1 205 ? -3.759 -4.776 21.638 1.00 87.06 205 THR A CA 1
ATOM 1534 C C . THR A 1 205 ? -2.285 -4.908 22.004 1.00 87.06 205 THR A C 1
ATOM 1536 O O . THR A 1 205 ? -1.930 -5.481 23.032 1.00 87.06 205 THR A O 1
ATOM 1539 N N . HIS A 1 206 ? -1.429 -4.314 21.178 1.00 84.12 206 HIS A N 1
ATOM 1540 C CA . HIS A 1 206 ? 0.021 -4.296 21.311 1.00 84.12 206 HIS A CA 1
ATOM 1541 C C . HIS A 1 206 ? 0.497 -2.850 21.390 1.00 84.12 206 HIS A C 1
ATOM 1543 O O . HIS A 1 206 ? 0.350 -2.071 20.447 1.00 84.12 206 HIS A O 1
ATOM 1549 N N . VAL A 1 207 ? 1.089 -2.480 22.522 1.00 79.00 207 VAL A N 1
ATOM 1550 C CA . VAL A 1 207 ? 1.726 -1.170 22.676 1.00 79.00 207 VAL A CA 1
ATOM 1551 C C . VAL A 1 207 ? 3.154 -1.284 22.169 1.00 79.00 207 VAL A C 1
ATOM 1553 O O . VAL A 1 207 ? 4.021 -1.868 22.819 1.00 79.00 207 VAL A O 1
ATOM 1556 N N . LEU A 1 208 ? 3.394 -0.737 20.985 1.00 70.88 208 LEU A N 1
ATOM 1557 C CA . LEU A 1 208 ? 4.710 -0.717 20.375 1.00 70.88 208 LEU A CA 1
ATOM 1558 C C . LEU A 1 208 ? 5.382 0.601 20.751 1.00 70.88 208 LEU A C 1
ATOM 1560 O O . LEU A 1 208 ? 5.019 1.668 20.262 1.00 70.88 208 LEU A O 1
ATOM 1564 N N . ALA A 1 209 ? 6.356 0.543 21.658 1.00 57.69 209 ALA A N 1
ATOM 1565 C CA . ALA A 1 209 ? 7.137 1.725 21.984 1.00 57.69 209 ALA A CA 1
ATOM 1566 C C . ALA A 1 209 ? 7.920 2.172 20.733 1.00 57.69 209 ALA A C 1
ATOM 1568 O O . ALA A 1 209 ? 8.561 1.329 20.094 1.00 57.69 209 ALA A O 1
ATOM 1569 N N . PRO A 1 210 ? 7.920 3.472 20.378 1.00 54.25 210 PRO A N 1
ATOM 1570 C CA . PRO A 1 210 ? 8.778 3.960 19.309 1.00 54.25 210 PRO A CA 1
ATOM 1571 C C . PRO A 1 210 ? 10.232 3.585 19.625 1.00 54.25 210 PRO A C 1
ATOM 1573 O O . PRO A 1 210 ? 10.610 3.582 20.805 1.00 54.25 210 PRO A O 1
ATOM 1576 N N . PRO A 1 211 ? 11.063 3.271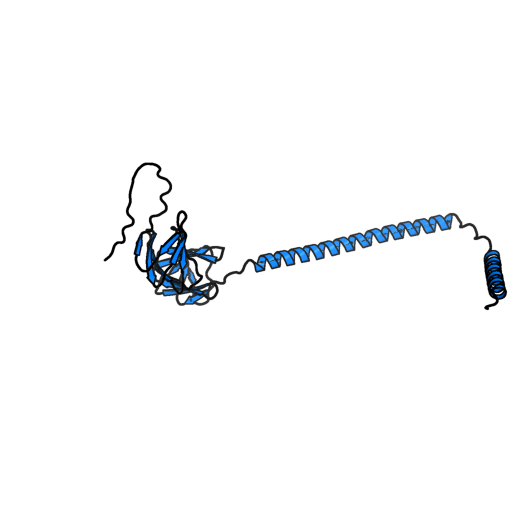 18.610 1.00 47.84 211 PRO A N 1
ATOM 1577 C CA . PRO A 1 211 ? 12.465 2.967 18.841 1.00 47.84 211 PRO A CA 1
ATOM 1578 C C . PRO A 1 211 ? 13.077 4.149 19.587 1.00 47.84 211 PRO A C 1
ATOM 1580 O O . PRO A 1 211 ? 13.162 5.260 19.063 1.00 47.84 211 PRO A O 1
ATOM 1583 N N . GLN A 1 212 ? 13.448 3.914 20.845 1.00 43.69 212 GLN A N 1
ATOM 1584 C CA . GLN A 1 212 ? 14.118 4.901 21.674 1.00 43.69 212 GLN A CA 1
ATOM 1585 C C . GLN A 1 212 ? 15.433 5.229 20.968 1.00 43.69 212 GLN A C 1
ATOM 1587 O O . GLN A 1 212 ? 16.392 4.458 21.021 1.00 43.69 212 GLN A O 1
ATOM 1592 N N . LEU A 1 213 ? 15.460 6.348 20.243 1.00 38.84 213 LEU A N 1
ATOM 1593 C CA . LEU A 1 213 ? 16.675 6.916 19.680 1.00 38.84 213 LEU A CA 1
ATOM 1594 C C . LEU A 1 213 ? 17.628 7.180 20.847 1.00 38.84 213 LEU A C 1
ATOM 1596 O O . LEU A 1 213 ? 17.475 8.156 21.572 1.00 38.84 213 LEU A O 1
ATOM 1600 N N . GLY A 1 214 ? 18.559 6.246 21.041 1.00 35.50 214 GLY A N 1
ATOM 1601 C CA . GLY A 1 214 ? 19.739 6.312 21.895 1.00 35.50 214 GLY A CA 1
ATOM 1602 C C . GLY A 1 214 ? 19.671 7.263 23.089 1.00 35.50 214 GLY A C 1
ATOM 1603 O O . GLY A 1 214 ? 20.169 8.384 23.016 1.00 35.50 214 GLY A O 1
ATOM 1604 N N . ARG A 1 215 ? 19.221 6.758 24.240 1.00 34.62 215 ARG A N 1
ATOM 1605 C CA . ARG A 1 215 ? 19.777 7.189 25.527 1.00 34.62 215 ARG A CA 1
ATOM 1606 C C . ARG A 1 215 ? 20.619 6.055 26.097 1.00 34.62 215 ARG A C 1
ATOM 1608 O O . ARG A 1 215 ? 20.118 5.152 26.758 1.00 34.62 215 ARG A O 1
ATOM 1615 N N . GLN A 1 216 ? 21.922 6.112 25.824 1.00 45.59 216 GLN A N 1
ATOM 1616 C CA . GLN A 1 216 ? 22.896 5.565 26.760 1.00 45.59 216 GLN A CA 1
ATOM 1617 C C . GLN A 1 216 ? 22.733 6.332 28.074 1.00 45.59 216 GLN A C 1
ATOM 1619 O O . GLN A 1 216 ? 23.018 7.522 28.123 1.00 45.59 216 GLN A O 1
ATOM 1624 N N . GLU A 1 217 ? 22.163 5.679 29.079 1.00 43.31 217 GLU A N 1
ATOM 1625 C CA . GLU A 1 217 ? 22.762 5.451 30.401 1.00 43.31 217 GLU A CA 1
ATOM 1626 C C . GLU A 1 217 ? 21.659 5.038 31.382 1.00 43.31 217 GLU A C 1
ATOM 1628 O O . GLU A 1 217 ? 20.825 5.843 31.785 1.00 43.31 217 GLU A O 1
ATOM 1633 N N . GLY A 1 218 ? 21.693 3.758 31.758 1.00 44.41 218 GLY A N 1
ATOM 1634 C CA . GLY A 1 218 ? 21.200 3.257 33.037 1.00 44.41 218 GLY A CA 1
ATOM 1635 C C . GLY A 1 218 ? 19.703 3.379 33.306 1.00 44.41 218 GLY A C 1
ATOM 1636 O O . GLY A 1 218 ? 19.293 4.230 34.086 1.00 44.41 218 GLY A O 1
ATOM 1637 N N . LEU A 1 219 ? 18.909 2.433 32.801 1.00 38.25 219 LEU A N 1
ATOM 1638 C CA . LEU A 1 219 ? 17.780 1.925 33.580 1.00 38.25 219 LEU A CA 1
ATOM 1639 C C . LEU A 1 219 ? 17.421 0.508 33.123 1.00 38.25 219 LEU A C 1
ATOM 1641 O O . LEU A 1 219 ? 16.958 0.308 32.004 1.00 38.25 219 LEU A O 1
ATOM 1645 N N . ASP A 1 220 ? 17.674 -0.457 34.004 1.00 47.72 220 ASP A N 1
ATOM 1646 C CA . ASP A 1 220 ? 17.107 -1.803 33.942 1.00 47.72 220 ASP A CA 1
ATOM 1647 C C . ASP A 1 220 ? 15.583 -1.677 33.986 1.00 47.72 220 ASP A C 1
ATOM 1649 O O . ASP A 1 220 ? 15.037 -1.201 34.984 1.00 47.72 220 ASP A O 1
ATOM 1653 N N . VAL A 1 221 ? 14.896 -2.087 32.921 1.00 45.44 221 VAL A N 1
ATOM 1654 C CA . VAL A 1 221 ? 13.455 -2.346 32.978 1.00 45.44 221 VAL A CA 1
ATOM 1655 C C . VAL A 1 221 ? 13.149 -3.593 32.155 1.00 45.44 221 VAL A C 1
ATOM 1657 O O . VAL A 1 221 ? 12.800 -3.529 30.978 1.00 45.44 221 VAL A O 1
ATOM 1660 N N . ASP A 1 222 ? 13.262 -4.742 32.817 1.00 48.00 222 ASP A N 1
ATOM 1661 C CA . ASP A 1 222 ? 12.384 -5.880 32.559 1.00 48.00 222 ASP A CA 1
ATOM 1662 C C . ASP A 1 222 ? 10.932 -5.405 32.723 1.00 48.00 222 ASP A C 1
ATOM 1664 O O . ASP A 1 222 ? 10.511 -5.122 33.845 1.00 48.00 222 ASP A O 1
ATOM 1668 N N . ALA A 1 223 ? 10.177 -5.294 31.627 1.00 40.31 223 ALA A N 1
ATOM 1669 C CA . ALA A 1 223 ? 8.728 -5.525 31.600 1.00 40.31 223 ALA A CA 1
ATOM 1670 C C . ALA A 1 223 ? 8.154 -5.295 30.193 1.00 40.31 223 ALA A C 1
ATOM 1672 O O . ALA A 1 223 ? 7.777 -4.184 29.828 1.00 40.31 223 ALA A O 1
ATOM 1673 N N . VAL A 1 224 ? 7.980 -6.379 29.439 1.00 40.75 224 VAL A N 1
ATOM 1674 C CA . VAL A 1 224 ? 6.809 -6.513 28.565 1.00 40.75 224 VAL A CA 1
ATOM 1675 C C . VAL A 1 224 ? 5.745 -7.182 29.432 1.00 40.75 224 VAL A C 1
ATOM 1677 O O . VAL A 1 224 ? 5.915 -8.340 29.812 1.00 40.75 224 VAL A O 1
ATOM 1680 N N . GLN A 1 225 ? 4.689 -6.462 29.814 1.00 42.38 225 GLN A N 1
ATOM 1681 C CA . GLN A 1 225 ? 3.510 -7.076 30.433 1.00 42.38 225 GLN A CA 1
ATOM 1682 C C . GLN A 1 225 ? 2.317 -6.973 29.479 1.00 42.38 225 GLN A C 1
ATOM 1684 O O . GLN A 1 225 ? 2.007 -5.867 29.033 1.00 42.38 225 GLN A O 1
ATOM 1689 N N . PRO A 1 226 ? 1.630 -8.089 29.181 1.00 34.28 226 PRO A N 1
ATOM 1690 C CA . PRO A 1 226 ? 0.324 -8.041 28.547 1.00 34.28 226 PRO A CA 1
ATOM 1691 C C . PRO A 1 226 ? -0.699 -7.470 29.537 1.00 34.28 226 PRO A C 1
ATOM 1693 O O . PRO A 1 226 ? -0.811 -7.947 30.668 1.00 34.28 226 PRO A O 1
ATOM 1696 N N . VAL A 1 227 ? -1.455 -6.459 29.109 1.00 49.09 227 VAL A N 1
ATOM 1697 C CA . VAL A 1 227 ? -2.661 -6.025 29.821 1.00 49.09 227 VAL A CA 1
ATOM 1698 C C . VAL A 1 227 ? -3.782 -6.972 29.403 1.00 49.09 227 VAL A C 1
ATOM 1700 O O . VAL A 1 227 ? -4.226 -6.949 28.259 1.00 49.09 227 VAL A O 1
ATOM 1703 N N . LEU A 1 228 ? -4.178 -7.856 30.315 1.00 42.50 228 LEU A N 1
ATOM 1704 C CA . LEU A 1 228 ? -5.390 -8.663 30.197 1.00 42.50 228 LEU A CA 1
ATOM 1705 C C . LEU A 1 228 ? -6.539 -7.875 30.840 1.00 42.50 228 LEU A C 1
ATOM 1707 O O . LEU A 1 228 ? -6.456 -7.569 32.032 1.00 42.50 228 LEU A O 1
ATOM 1711 N N . GLU A 1 229 ? -7.580 -7.564 30.066 1.00 38.81 229 GLU A N 1
ATOM 1712 C CA . GLU A 1 229 ? -8.932 -7.307 30.595 1.00 38.81 229 GLU A CA 1
ATOM 1713 C C . GLU A 1 229 ? -9.739 -8.611 30.640 1.00 38.81 229 GLU A C 1
ATOM 1715 O O . GLU A 1 229 ? -9.621 -9.421 29.689 1.00 38.81 229 GLU A O 1
#

Secondary structure (DSSP, 8-state):
---HHHHHHHHHHHHHHHHHHHHHT-SPPPPPHHHHHHHHHHHHHHHHHHHHHHHHHHHHHHHHHHHHHHHHHHHHHHHH------EEEES-EEETTEEEPTTPBPPSSSEEE--SSEEEEEETTEEEEEETT-EEEE-TTS-EEEEEEEEEE-TT-EEE-SS-EEEESSS-EEEEE-TT-EEEEEES-EEEE-SS-EEEE-SEEEE---------S------------

Foldseek 3Di:
DPPVVVVVVVVVVVVVVVVVVVVVVDDPDPDDPVVVVVVVVVVVVVVVVVVVVVVVVVVVVVVVVVVVVCVVVVVVVVVLPPVQFKFWCDDWKDFPPDIHDGGDGDDAPGKIFRQDAKTWIAGPNWIKIFGHGWIWHQHPNRAIETQWGKMKTAAPHWYQYLFAIKHFPHGIWIWTAHNQGKIATCDGKIWGDGPPDIDIGDHGIDDRHRPPPDDPDDDDDPDPDDDDD